Protein AF-W1U8R4-F1 (afdb_monomer)

pLDDT: mean 81.44, std 23.1, range [30.14, 98.12]

Structure (mmCIF, N/CA/C/O backbone):
data_AF-W1U8R4-F1
#
_entry.id   AF-W1U8R4-F1
#
loop_
_atom_site.group_PDB
_atom_site.id
_atom_site.type_symbol
_atom_site.label_atom_id
_atom_site.label_alt_id
_atom_site.label_comp_id
_atom_site.label_asym_id
_atom_site.label_entity_id
_atom_site.label_seq_id
_atom_site.pdbx_PDB_ins_code
_atom_site.Cartn_x
_atom_site.Cartn_y
_atom_site.Cartn_z
_atom_site.occupancy
_atom_site.B_iso_or_equiv
_atom_site.auth_seq_id
_atom_site.auth_comp_id
_atom_site.auth_asym_id
_atom_site.auth_atom_id
_atom_site.pdbx_PDB_model_num
ATOM 1 N N . MET A 1 1 ? -11.912 -21.467 -17.463 1.00 36.59 1 MET A N 1
ATOM 2 C CA . MET A 1 1 ? -10.775 -20.689 -16.917 1.00 36.59 1 MET A CA 1
ATOM 3 C C . MET A 1 1 ? -11.189 -19.991 -15.623 1.00 36.59 1 MET A C 1
ATOM 5 O O . MET A 1 1 ? -11.530 -18.821 -15.642 1.00 36.59 1 MET A O 1
ATOM 9 N N . ARG A 1 2 ? -11.265 -20.723 -14.505 1.00 32.16 2 ARG A N 1
ATOM 10 C CA . ARG A 1 2 ? -11.913 -20.237 -13.271 1.00 32.16 2 ARG A CA 1
ATOM 11 C C . ARG A 1 2 ? -11.218 -20.791 -12.020 1.00 32.16 2 ARG A C 1
ATOM 13 O O . ARG A 1 2 ? -11.890 -21.361 -11.179 1.00 32.16 2 ARG A O 1
ATOM 20 N N . LYS A 1 3 ? -9.878 -20.758 -11.955 1.00 30.23 3 LYS A N 1
ATOM 21 C CA . LYS A 1 3 ? -9.112 -21.330 -10.820 1.00 30.23 3 LYS A CA 1
ATOM 22 C C . LYS A 1 3 ? -7.758 -20.654 -10.506 1.00 30.23 3 LYS A C 1
ATOM 24 O O . LYS A 1 3 ? -6.914 -21.303 -9.910 1.00 30.23 3 LYS A O 1
ATOM 29 N N . LEU A 1 4 ? -7.5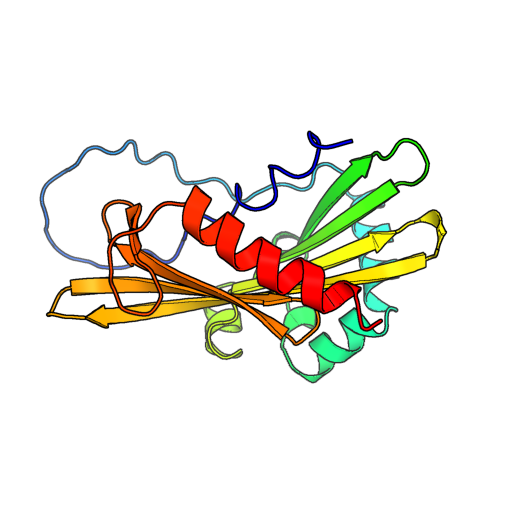14 -19.386 -10.869 1.00 34.59 4 LEU A N 1
ATOM 30 C CA . LEU A 1 4 ? -6.181 -18.781 -10.642 1.00 34.59 4 LEU A CA 1
ATOM 31 C C . LEU A 1 4 ? -6.139 -17.375 -10.007 1.00 34.59 4 LEU A C 1
ATOM 33 O O . LEU A 1 4 ? -5.134 -16.693 -10.148 1.00 34.59 4 LEU A O 1
ATOM 37 N N . PHE A 1 5 ? -7.184 -16.934 -9.298 1.00 39.50 5 PHE A N 1
ATOM 38 C CA . PHE A 1 5 ? -7.239 -15.572 -8.722 1.00 39.50 5 PHE A CA 1
ATOM 39 C C . PHE A 1 5 ? -7.470 -15.524 -7.198 1.00 39.50 5 PHE A C 1
ATOM 41 O O . PHE A 1 5 ? -8.023 -14.556 -6.695 1.00 39.50 5 PHE A O 1
ATOM 48 N N . LEU A 1 6 ? -7.061 -16.554 -6.447 1.00 36.16 6 LEU A N 1
ATOM 49 C CA . LEU A 1 6 ? -7.408 -16.715 -5.021 1.00 36.16 6 LEU A CA 1
ATOM 50 C C . LEU A 1 6 ? -6.244 -16.513 -4.029 1.00 36.16 6 LEU A C 1
ATOM 52 O O . LEU A 1 6 ? -6.134 -17.244 -3.053 1.00 36.16 6 LEU A O 1
ATOM 56 N N . SER A 1 7 ? -5.362 -15.527 -4.214 1.00 37.31 7 SER A N 1
ATOM 57 C CA . SER A 1 7 ? -4.380 -15.222 -3.150 1.00 37.31 7 SER A CA 1
ATOM 58 C C . SER A 1 7 ? -3.982 -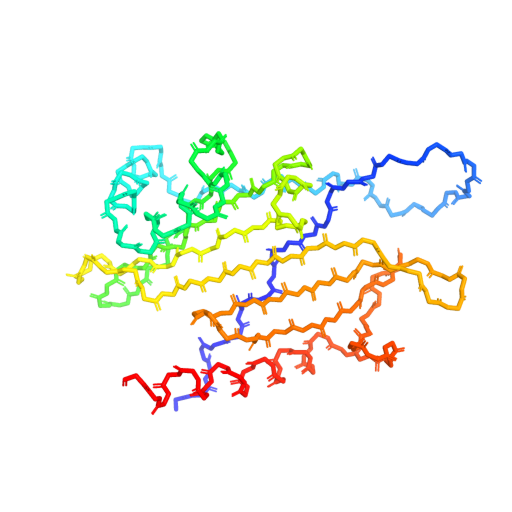13.748 -3.048 1.00 37.31 7 SER A C 1
ATOM 60 O O . SER A 1 7 ? -2.799 -13.425 -2.975 1.00 37.31 7 SER A O 1
ATOM 62 N N . 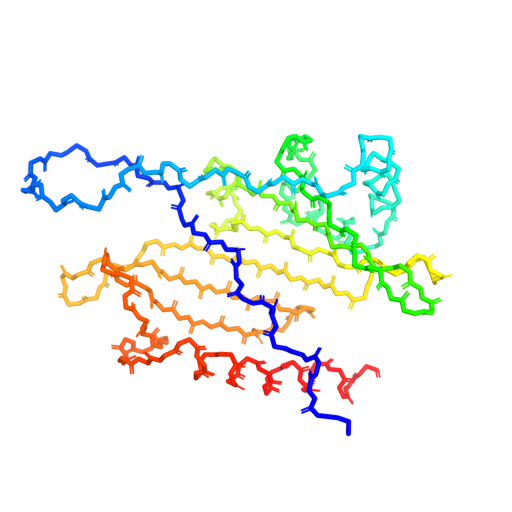ILE A 1 8 ? -4.951 -12.829 -3.064 1.00 43.28 8 ILE A N 1
ATOM 63 C CA . ILE A 1 8 ? -4.655 -11.383 -2.971 1.00 43.28 8 ILE A CA 1
ATOM 64 C C . ILE A 1 8 ? -4.725 -10.859 -1.520 1.00 43.28 8 ILE A C 1
ATOM 66 O O . ILE A 1 8 ? -4.327 -9.731 -1.256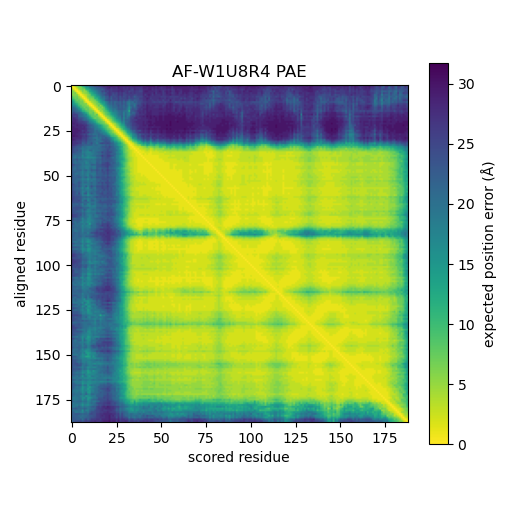 1.00 43.28 8 ILE A O 1
ATOM 70 N N . LEU A 1 9 ? -5.118 -11.676 -0.536 1.00 36.97 9 LEU A N 1
ATOM 71 C CA . LEU A 1 9 ? -5.297 -11.209 0.845 1.00 36.97 9 LEU A CA 1
ATOM 72 C C . LEU A 1 9 ? -4.609 -12.099 1.894 1.00 36.97 9 LEU A C 1
ATOM 74 O O . LEU A 1 9 ? -5.251 -12.597 2.816 1.00 36.97 9 LEU A O 1
ATOM 78 N N . SER A 1 10 ? -3.306 -12.362 1.776 1.00 35.22 10 SER A N 1
ATOM 79 C CA . SER A 1 10 ? -2.584 -13.170 2.782 1.00 35.22 10 SER A CA 1
ATOM 80 C C . SER A 1 10 ? -1.406 -12.491 3.475 1.00 35.22 10 SER A C 1
ATOM 82 O O . SER A 1 10 ? -0.755 -13.143 4.282 1.00 35.22 10 SER A O 1
ATOM 84 N N . ILE A 1 11 ? -1.131 -11.202 3.254 1.00 44.72 11 ILE A N 1
ATOM 85 C CA . ILE A 1 11 ? -0.040 -10.522 3.971 1.00 44.72 11 ILE A CA 1
ATOM 86 C C . ILE A 1 11 ? -0.419 -9.066 4.250 1.00 44.72 11 ILE A C 1
ATOM 88 O O . ILE A 1 11 ? -0.148 -8.228 3.411 1.00 44.72 11 ILE A O 1
ATOM 92 N N . ILE A 1 12 ? -1.042 -8.778 5.399 1.00 42.06 12 ILE A N 1
ATOM 93 C CA . ILE A 1 12 ? -0.679 -7.686 6.330 1.00 42.06 12 ILE A CA 1
ATOM 94 C C . ILE A 1 12 ? -1.342 -8.030 7.675 1.00 42.06 12 ILE A C 1
ATOM 96 O O . ILE A 1 12 ? -2.560 -7.933 7.815 1.00 42.06 12 ILE A O 1
ATOM 100 N N . ILE A 1 13 ? -0.543 -8.423 8.670 1.00 41.47 13 ILE A N 1
ATOM 101 C CA . ILE A 1 13 ? -0.966 -8.455 10.075 1.00 41.47 13 ILE A CA 1
ATOM 102 C C . ILE A 1 13 ? -0.278 -7.291 10.792 1.00 41.47 13 ILE A C 1
ATOM 104 O O . ILE A 1 13 ? 0.905 -7.018 10.607 1.00 41.47 13 ILE A O 1
ATOM 108 N N . ILE A 1 14 ? -1.099 -6.578 11.552 1.00 38.97 14 ILE A N 1
ATOM 109 C CA . ILE A 1 14 ? -0.874 -5.322 12.260 1.00 38.97 14 ILE A CA 1
ATOM 110 C C . ILE A 1 14 ? 0.332 -5.377 13.211 1.00 38.97 14 ILE A C 1
ATOM 112 O O . ILE A 1 14 ? 0.378 -6.217 14.105 1.00 38.97 14 ILE A O 1
ATOM 116 N N . SER A 1 15 ? 1.236 -4.395 13.117 1.00 34.66 15 SER A N 1
ATOM 117 C CA . SER A 1 15 ? 2.178 -4.063 14.193 1.00 34.66 15 SER A CA 1
ATOM 118 C C . SER A 1 15 ? 2.094 -2.578 14.567 1.00 34.66 15 SER A C 1
ATOM 120 O O . SER A 1 15 ? 2.693 -1.681 13.976 1.00 34.66 15 SER A O 1
ATOM 122 N N . SER A 1 16 ? 1.309 -2.301 15.605 1.00 33.41 16 SER A N 1
ATOM 123 C CA . SER A 1 16 ? 1.474 -1.123 16.462 1.00 33.41 16 SER A CA 1
ATOM 124 C C . SER A 1 16 ? 0.886 -1.428 17.839 1.00 33.41 16 SER A C 1
ATOM 126 O O . SER A 1 16 ? -0.041 -0.768 18.295 1.00 33.41 16 SER A O 1
ATOM 128 N N . PHE A 1 17 ? 1.436 -2.446 18.503 1.00 37.09 17 PHE A N 1
ATOM 129 C CA . PHE A 1 17 ? 1.185 -2.695 19.918 1.00 37.09 17 PHE A CA 1
ATOM 130 C C . PHE A 1 17 ? 2.132 -1.843 20.766 1.00 37.09 17 PHE A C 1
ATOM 132 O O . PHE A 1 17 ? 3.328 -2.095 20.838 1.00 37.09 17 PHE A O 1
ATOM 139 N N . CYS A 1 18 ? 1.571 -0.831 21.418 1.00 32.22 18 CYS A N 1
ATOM 140 C CA . CYS A 1 18 ? 2.060 -0.333 22.699 1.00 32.22 18 CYS A CA 1
ATOM 141 C C . CYS A 1 18 ? 0.819 -0.007 23.524 1.00 32.22 18 CYS A C 1
ATOM 143 O O . CYS A 1 18 ? 0.240 1.065 23.358 1.00 32.22 18 CYS A O 1
ATOM 145 N N . VAL A 1 19 ? 0.419 -0.925 24.400 1.00 34.53 19 VAL A N 1
ATOM 146 C CA . VAL A 1 19 ? -0.446 -0.590 25.530 1.00 34.53 19 VAL A CA 1
ATOM 147 C C . VAL A 1 19 ? 0.126 -1.284 26.756 1.00 34.53 19 VAL A C 1
ATOM 149 O O . VAL A 1 19 ? 0.134 -2.508 26.854 1.00 34.53 19 VAL A O 1
ATOM 152 N N . ALA A 1 20 ? 0.665 -0.480 27.665 1.00 35.78 20 ALA A N 1
ATOM 153 C CA . ALA A 1 20 ? 0.925 -0.896 29.027 1.00 35.78 20 ALA A CA 1
ATOM 154 C C . ALA A 1 20 ? -0.415 -0.896 29.774 1.00 35.78 20 ALA A C 1
ATOM 156 O O . ALA A 1 20 ? -1.029 0.160 29.876 1.00 35.78 20 ALA A O 1
ATOM 157 N N . THR A 1 21 ? -0.864 -2.075 30.214 1.00 38.22 21 THR A N 1
ATOM 158 C CA . THR A 1 21 ? -1.132 -2.476 31.615 1.00 38.22 21 THR A CA 1
ATOM 159 C C . THR A 1 21 ? -2.162 -3.619 31.680 1.00 38.22 21 THR A C 1
ATOM 161 O O . THR A 1 21 ? -3.300 -3.495 31.246 1.00 38.22 21 THR A O 1
ATOM 164 N N . GLY A 1 22 ? -1.712 -4.747 32.245 1.00 39.81 22 GLY A N 1
ATOM 165 C CA . GLY A 1 22 ? -2.487 -5.733 33.010 1.00 39.81 22 GLY A CA 1
ATOM 166 C C . GLY A 1 22 ? -3.731 -6.373 32.392 1.00 39.81 22 GLY A C 1
ATOM 167 O O . GLY A 1 22 ? -4.823 -6.057 32.837 1.00 39.81 22 GLY A O 1
ATOM 168 N N . PHE A 1 23 ? -3.576 -7.378 31.521 1.00 31.53 23 PHE A N 1
ATOM 169 C CA . PHE A 1 23 ? -4.601 -8.413 31.311 1.00 31.53 23 PHE A CA 1
ATOM 170 C C . PHE A 1 23 ? -3.964 -9.783 31.040 1.00 31.53 23 PHE A C 1
ATOM 172 O O . PHE A 1 23 ? -2.861 -9.888 30.513 1.00 31.53 23 PHE A O 1
ATOM 179 N N . GLN A 1 24 ? -4.660 -10.816 31.509 1.00 30.14 24 GLN A N 1
ATOM 180 C CA . GLN A 1 24 ? -4.214 -12.195 31.682 1.00 30.14 24 GLN A CA 1
ATOM 181 C C . GLN A 1 24 ? -3.649 -12.836 30.405 1.00 30.14 24 GLN A C 1
ATOM 183 O O . GLN A 1 24 ? -4.177 -12.648 29.310 1.00 30.14 24 GLN A O 1
ATOM 188 N N . ASN A 1 25 ? -2.594 -13.635 30.599 1.00 32.22 25 ASN A N 1
ATOM 189 C CA . ASN A 1 25 ? -1.898 -14.434 29.592 1.00 32.22 25 ASN A CA 1
ATOM 190 C C . ASN A 1 25 ? -2.859 -15.329 28.801 1.00 32.22 25 ASN A C 1
ATOM 192 O O . ASN A 1 25 ? -3.154 -16.457 29.197 1.00 32.22 25 ASN A O 1
ATOM 196 N N . VAL A 1 26 ? -3.277 -14.856 27.632 1.00 31.95 26 VAL A N 1
ATOM 197 C CA . VAL A 1 26 ? -3.618 -15.739 26.522 1.00 31.95 26 VAL A CA 1
ATOM 198 C C . VAL A 1 26 ? -2.299 -15.988 25.797 1.00 31.95 26 VAL A C 1
ATOM 200 O O . VAL A 1 26 ? -1.811 -15.115 25.085 1.00 31.95 26 VAL A O 1
ATOM 203 N N . ASN A 1 27 ? -1.686 -17.151 26.034 1.00 30.52 27 ASN A N 1
ATOM 204 C CA . ASN A 1 27 ? -0.505 -17.621 25.302 1.00 30.52 27 ASN A CA 1
ATOM 205 C C . ASN A 1 27 ? -0.887 -17.915 23.838 1.00 30.52 27 ASN A C 1
ATOM 207 O O . ASN A 1 27 ? -0.958 -19.067 23.417 1.00 30.52 27 ASN A O 1
ATOM 211 N N . ALA A 1 28 ? -1.142 -16.877 23.044 1.00 37.56 28 ALA A N 1
ATOM 212 C CA . ALA A 1 28 ? -0.803 -16.938 21.633 1.00 37.56 28 ALA A CA 1
ATOM 213 C C . ALA A 1 28 ? 0.724 -16.848 21.588 1.00 37.56 28 ALA A C 1
ATOM 215 O O . ALA A 1 28 ? 1.291 -15.926 22.171 1.00 37.56 28 ALA A O 1
ATOM 216 N N . ALA A 1 29 ? 1.397 -17.834 20.992 1.00 32.03 29 ALA A N 1
ATOM 217 C CA . ALA A 1 29 ? 2.843 -17.777 20.830 1.00 32.03 29 ALA A CA 1
ATOM 218 C C . ALA A 1 29 ? 3.210 -16.405 20.244 1.00 32.03 29 ALA A C 1
ATOM 220 O O . ALA A 1 29 ? 2.767 -16.075 19.143 1.00 32.03 29 ALA A O 1
ATOM 221 N N . ASN A 1 30 ? 3.984 -15.614 20.995 1.00 38.00 30 ASN A N 1
ATOM 222 C CA . ASN A 1 30 ? 4.600 -14.363 20.548 1.00 38.00 30 ASN A CA 1
ATOM 223 C C . ASN A 1 30 ? 5.682 -14.677 19.502 1.00 38.00 30 ASN A C 1
ATOM 225 O O . ASN A 1 30 ? 6.845 -14.313 19.652 1.00 38.00 30 ASN A O 1
ATOM 229 N N . ASN A 1 31 ? 5.314 -15.387 18.438 1.00 40.94 31 ASN A N 1
ATOM 230 C CA . ASN A 1 31 ? 6.065 -15.358 17.206 1.00 40.94 31 ASN A CA 1
ATOM 231 C C . ASN A 1 31 ? 5.841 -13.949 16.674 1.00 40.94 31 ASN A C 1
ATOM 233 O O . ASN A 1 31 ? 4.800 -13.676 16.076 1.00 40.94 31 ASN A O 1
ATOM 237 N N . GLU A 1 32 ? 6.766 -13.038 16.985 1.00 41.56 32 GLU A N 1
ATOM 238 C CA . GLU A 1 32 ? 6.828 -11.740 16.327 1.00 41.56 32 GLU A CA 1
ATOM 239 C C . GLU A 1 32 ? 6.579 -11.970 14.837 1.00 41.56 32 GLU A C 1
ATOM 241 O O . GLU A 1 32 ? 7.293 -12.736 14.185 1.00 41.56 32 GLU A O 1
ATOM 246 N N . VAL A 1 33 ? 5.501 -11.384 14.314 1.00 51.59 33 VAL A N 1
ATOM 247 C CA . VAL A 1 33 ? 5.200 -11.484 12.890 1.00 51.59 33 VAL A CA 1
ATOM 248 C C . VAL A 1 33 ? 6.353 -10.794 12.179 1.00 51.59 33 VAL A C 1
ATOM 250 O O . VAL A 1 33 ? 6.513 -9.574 12.271 1.00 51.59 33 VAL A O 1
ATOM 253 N N . SER A 1 34 ? 7.201 -11.588 11.531 1.00 62.28 34 SER A N 1
ATOM 254 C CA . SER A 1 34 ? 8.388 -11.075 10.870 1.00 62.28 34 SER A CA 1
ATOM 255 C C . SER A 1 34 ? 7.979 -10.158 9.724 1.00 62.28 34 SER A C 1
ATOM 257 O O . SER A 1 34 ? 6.980 -10.372 9.028 1.00 62.28 34 SER A O 1
ATOM 259 N N . LYS A 1 35 ? 8.759 -9.094 9.529 1.00 71.44 35 LYS A N 1
ATOM 260 C CA . LYS A 1 35 ? 8.559 -8.195 8.399 1.00 71.44 35 LYS A CA 1
ATOM 261 C C . LYS A 1 35 ? 8.663 -9.000 7.096 1.00 71.44 35 LYS A C 1
ATOM 263 O O . LYS A 1 35 ? 9.644 -9.733 6.934 1.00 71.44 35 LYS A O 1
ATOM 268 N N . PRO A 1 36 ? 7.712 -8.852 6.158 1.00 79.94 36 PRO A N 1
ATOM 269 C CA . PRO A 1 36 ? 7.799 -9.552 4.889 1.00 79.94 36 PRO A CA 1
ATOM 270 C C . PRO A 1 36 ? 9.087 -9.160 4.157 1.00 79.94 36 PRO A C 1
ATOM 272 O O . PRO A 1 36 ? 9.481 -7.993 4.141 1.00 79.94 36 PRO A O 1
ATOM 275 N N . GLN A 1 37 ? 9.753 -10.147 3.563 1.00 88.44 37 GLN A N 1
ATOM 276 C CA . GLN A 1 37 ? 10.994 -9.951 2.819 1.00 88.44 37 GLN A CA 1
ATOM 277 C C . GLN A 1 37 ? 10.726 -9.910 1.313 1.00 88.44 37 GLN A C 1
ATOM 279 O O . GLN A 1 37 ? 9.748 -10.467 0.816 1.00 88.44 37 GLN A O 1
ATOM 284 N N . SER A 1 38 ? 11.608 -9.231 0.578 1.00 93.88 38 SER A N 1
ATOM 285 C CA . SER A 1 38 ? 11.592 -9.286 -0.888 1.00 93.88 38 SER A CA 1
ATOM 286 C C . SER A 1 38 ? 12.011 -10.682 -1.350 1.00 93.88 38 SER A C 1
ATOM 288 O O . SER A 1 38 ? 12.928 -11.256 -0.769 1.00 93.88 38 SER A O 1
ATOM 290 N N . ASN A 1 39 ? 11.381 -11.215 -2.400 1.00 95.19 39 ASN A N 1
ATOM 291 C CA . ASN A 1 39 ? 11.760 -12.517 -2.976 1.00 95.19 39 ASN A CA 1
ATOM 292 C C . ASN A 1 39 ? 12.789 -12.390 -4.121 1.00 95.19 39 ASN A C 1
ATOM 294 O O . ASN A 1 39 ? 13.118 -13.374 -4.781 1.00 95.19 39 ASN A O 1
ATOM 298 N N . VAL A 1 40 ? 13.260 -11.170 -4.379 1.00 94.50 40 VAL A N 1
ATOM 299 C CA . VAL A 1 40 ? 14.293 -10.848 -5.365 1.00 94.50 40 VAL A CA 1
ATOM 300 C C . VAL A 1 40 ? 15.575 -10.419 -4.662 1.00 94.50 40 VAL A C 1
ATOM 302 O O . VAL A 1 40 ? 15.544 -9.904 -3.543 1.00 94.50 40 VAL A O 1
ATOM 305 N N . ASP A 1 41 ? 16.709 -10.584 -5.339 1.00 96.62 41 ASP A N 1
ATOM 306 C CA . ASP A 1 41 ? 17.990 -10.089 -4.845 1.00 96.62 41 ASP A CA 1
ATOM 307 C C . ASP A 1 41 ? 18.027 -8.545 -4.767 1.00 96.62 41 ASP A C 1
ATOM 309 O O . ASP A 1 41 ? 17.219 -7.836 -5.378 1.00 96.62 41 ASP A O 1
ATOM 313 N N . SER A 1 42 ? 18.999 -8.010 -4.022 1.00 96.38 42 SER A N 1
ATOM 314 C CA . SER A 1 42 ? 19.141 -6.564 -3.792 1.00 96.38 42 SER A CA 1
ATOM 315 C C . SER A 1 42 ? 19.333 -5.760 -5.087 1.00 96.38 42 SER A C 1
ATOM 317 O O . SER A 1 42 ? 18.754 -4.683 -5.243 1.00 96.38 42 SER A O 1
ATOM 319 N N . LYS A 1 43 ? 20.081 -6.291 -6.065 1.00 97.81 43 LYS A N 1
ATOM 320 C CA . LYS A 1 43 ? 20.328 -5.610 -7.345 1.00 97.81 43 LYS A CA 1
ATOM 321 C C . LYS A 1 43 ? 19.033 -5.502 -8.149 1.00 97.81 43 LYS A C 1
ATOM 323 O O . LYS A 1 43 ? 18.716 -4.433 -8.672 1.00 97.81 43 LYS A O 1
ATOM 328 N N . THR A 1 44 ? 18.264 -6.584 -8.206 1.00 96.88 44 THR A N 1
ATOM 329 C CA . THR A 1 44 ? 16.952 -6.631 -8.852 1.00 96.88 44 THR A CA 1
ATOM 330 C C . THR A 1 44 ? 15.973 -5.692 -8.152 1.00 96.88 44 THR A C 1
ATOM 332 O O . THR A 1 44 ? 15.366 -4.850 -8.817 1.00 96.88 44 THR A O 1
ATOM 335 N N . LYS A 1 45 ? 15.884 -5.740 -6.816 1.00 97.44 45 LYS A N 1
ATOM 336 C CA . LYS A 1 45 ? 15.058 -4.823 -6.014 1.00 97.44 45 LYS A CA 1
ATOM 337 C C . LYS A 1 45 ? 15.343 -3.359 -6.358 1.00 97.44 45 LYS A C 1
ATOM 339 O O . LYS A 1 45 ? 14.421 -2.623 -6.709 1.00 97.44 45 LYS A O 1
ATOM 344 N N . GLN A 1 46 ? 16.608 -2.943 -6.320 1.00 97.81 46 GLN A N 1
ATOM 345 C CA . GLN A 1 46 ? 16.997 -1.555 -6.592 1.00 97.81 46 GLN A CA 1
ATOM 346 C C . GLN A 1 46 ? 16.702 -1.131 -8.034 1.00 97.81 46 GLN A C 1
ATOM 348 O O . GLN A 1 46 ? 16.205 -0.027 -8.279 1.00 97.81 46 GLN A O 1
ATOM 353 N N . ASN A 1 47 ? 16.931 -2.023 -9.000 1.00 97.31 47 ASN A N 1
ATOM 354 C CA . ASN A 1 47 ? 16.596 -1.764 -10.397 1.00 97.31 47 ASN A CA 1
ATOM 355 C C . ASN A 1 47 ? 15.092 -1.534 -10.594 1.00 97.31 47 ASN A C 1
ATOM 357 O O . ASN A 1 47 ? 14.704 -0.584 -11.280 1.00 97.31 47 ASN A O 1
ATOM 361 N N . ILE A 1 48 ? 14.244 -2.363 -9.979 1.00 97.19 48 ILE A N 1
ATOM 362 C CA . ILE A 1 48 ? 12.786 -2.222 -10.062 1.00 97.19 48 ILE A CA 1
ATOM 363 C C . ILE A 1 48 ? 12.318 -0.945 -9.368 1.00 97.19 48 ILE A C 1
ATOM 365 O O . ILE A 1 48 ? 11.574 -0.177 -9.974 1.00 97.19 48 ILE A O 1
ATOM 369 N N . ILE A 1 49 ? 12.815 -0.636 -8.167 1.00 97.25 49 ILE A N 1
ATOM 370 C CA . ILE A 1 49 ? 12.488 0.619 -7.471 1.00 97.25 49 ILE A CA 1
ATOM 371 C C . ILE A 1 49 ? 12.844 1.828 -8.347 1.00 97.25 49 ILE A C 1
ATOM 373 O O . ILE A 1 49 ? 12.029 2.736 -8.510 1.00 97.25 49 ILE A O 1
ATOM 377 N N . LYS A 1 50 ? 14.024 1.833 -8.981 1.00 97.12 50 LYS A N 1
ATOM 378 C CA . LYS A 1 50 ? 14.442 2.912 -9.889 1.00 97.12 50 LYS A CA 1
ATOM 379 C C . LYS A 1 50 ? 13.509 3.058 -11.094 1.00 97.12 50 LYS A C 1
ATOM 381 O O . LYS A 1 50 ? 13.232 4.185 -11.506 1.00 97.12 50 LYS A O 1
ATOM 386 N N . LYS A 1 51 ? 13.033 1.949 -11.669 1.00 96.25 51 LYS A N 1
ATOM 387 C CA . LYS A 1 51 ? 12.043 1.964 -12.759 1.00 96.25 51 LYS A CA 1
ATOM 388 C C . LYS A 1 51 ? 10.704 2.526 -12.269 1.00 96.25 51 LYS A C 1
ATOM 390 O O . LYS A 1 51 ? 10.176 3.450 -12.884 1.00 96.25 51 LYS A O 1
ATOM 395 N N . ILE A 1 52 ? 10.209 2.057 -11.123 1.00 96.81 52 ILE A N 1
ATOM 396 C CA . ILE A 1 52 ? 8.939 2.503 -10.533 1.00 96.81 52 ILE A CA 1
ATOM 397 C C . ILE A 1 52 ? 8.945 3.988 -10.196 1.00 96.81 52 ILE A C 1
ATOM 399 O O . ILE A 1 52 ? 7.985 4.677 -10.535 1.00 96.81 52 ILE A O 1
ATOM 403 N N . LYS A 1 53 ? 10.036 4.516 -9.628 1.00 96.56 53 LYS A N 1
ATOM 404 C CA . LYS A 1 53 ? 10.169 5.945 -9.294 1.00 96.56 53 LYS A CA 1
ATOM 405 C C . LYS A 1 53 ? 10.001 6.879 -10.502 1.00 96.56 53 LYS A C 1
ATOM 407 O O . LYS A 1 53 ? 9.658 8.047 -10.338 1.00 96.56 53 LYS A O 1
ATOM 412 N N . LYS A 1 54 ? 10.212 6.382 -11.727 1.00 96.06 54 LYS A N 1
ATOM 413 C CA . LYS A 1 54 ? 10.000 7.148 -12.967 1.00 96.06 54 LYS A CA 1
ATOM 414 C C . LYS A 1 54 ? 8.547 7.141 -13.450 1.00 96.06 54 LYS A C 1
ATOM 416 O O . LYS A 1 54 ? 8.190 8.018 -14.239 1.00 96.06 54 LYS A O 1
ATOM 421 N N . SER A 1 55 ? 7.735 6.187 -12.994 1.00 96.00 55 SER A N 1
ATOM 422 C CA . SER A 1 55 ? 6.340 6.025 -13.411 1.00 96.00 55 SER A CA 1
ATOM 423 C C . SER A 1 55 ? 5.451 7.180 -12.938 1.00 96.00 55 SER A C 1
ATOM 425 O O . SER A 1 55 ? 5.690 7.788 -11.892 1.00 96.00 55 SER A O 1
ATOM 427 N N . ASN A 1 56 ? 4.383 7.456 -13.691 1.00 95.56 56 ASN A N 1
ATOM 428 C CA . ASN A 1 56 ? 3.396 8.473 -13.318 1.00 95.56 56 ASN A CA 1
ATOM 429 C C . ASN A 1 56 ? 2.659 8.107 -12.022 1.00 95.56 56 ASN A C 1
ATOM 431 O O . ASN A 1 56 ? 2.407 8.984 -11.198 1.00 95.56 56 ASN A O 1
ATOM 435 N N . ALA A 1 57 ? 2.367 6.818 -11.814 1.00 95.19 57 ALA A N 1
ATOM 436 C CA . ALA A 1 57 ? 1.713 6.326 -10.604 1.00 95.19 57 ALA A CA 1
ATOM 437 C C . ALA A 1 57 ? 2.529 6.654 -9.345 1.00 95.19 57 ALA A C 1
ATOM 439 O O . ALA A 1 57 ? 1.989 7.215 -8.394 1.00 95.19 57 ALA A O 1
ATOM 440 N N . TYR A 1 58 ? 3.840 6.385 -9.365 1.00 97.44 58 TYR A N 1
ATOM 441 C CA . TYR A 1 58 ? 4.716 6.734 -8.248 1.00 97.44 58 TYR A CA 1
ATOM 442 C C . TYR A 1 58 ? 4.792 8.248 -8.035 1.00 97.44 58 TYR A C 1
ATOM 444 O O . TYR A 1 58 ? 4.622 8.711 -6.914 1.00 97.44 58 TYR A O 1
ATOM 452 N N . LYS A 1 59 ? 5.014 9.031 -9.100 1.00 97.81 59 LYS A N 1
ATOM 453 C CA . LYS A 1 59 ? 5.120 10.498 -8.996 1.00 97.81 59 LYS A CA 1
ATOM 454 C C . LYS A 1 59 ? 3.858 11.128 -8.410 1.00 97.81 59 LYS A C 1
ATOM 456 O O . LYS A 1 59 ? 3.958 12.033 -7.591 1.00 97.81 59 LYS A O 1
ATOM 461 N N . LYS A 1 60 ? 2.676 10.624 -8.784 1.00 96.50 60 LYS A N 1
ATOM 462 C CA . LYS A 1 60 ? 1.403 11.067 -8.203 1.00 96.50 60 LYS A CA 1
ATOM 463 C C . LYS A 1 60 ? 1.393 10.859 -6.688 1.00 96.50 60 LYS A C 1
ATOM 465 O O . LYS A 1 60 ? 1.076 11.794 -5.964 1.00 96.50 60 LYS A O 1
ATOM 470 N N . HIS A 1 61 ? 1.806 9.680 -6.223 1.00 97.50 61 HIS A N 1
ATOM 471 C CA . HIS A 1 61 ? 1.890 9.381 -4.792 1.00 97.50 61 HIS A CA 1
ATOM 472 C C . HIS A 1 61 ? 2.983 10.157 -4.072 1.00 97.50 61 HIS A C 1
ATOM 474 O O . HIS A 1 61 ? 2.750 10.582 -2.952 1.00 97.50 61 HIS A O 1
ATOM 480 N N . ALA A 1 62 ? 4.142 10.383 -4.687 1.00 97.38 62 ALA A N 1
ATOM 481 C CA . ALA A 1 62 ? 5.199 11.220 -4.113 1.00 97.38 62 ALA A CA 1
ATOM 482 C C . ALA A 1 62 ? 4.745 12.671 -3.901 1.00 97.38 62 ALA A C 1
ATOM 484 O O . ALA A 1 62 ? 5.186 13.321 -2.964 1.00 97.38 62 ALA A O 1
ATOM 485 N N . ASN A 1 63 ? 3.826 13.161 -4.734 1.00 97.19 63 ASN A N 1
ATOM 486 C CA . ASN A 1 63 ? 3.270 14.502 -4.584 1.00 97.19 63 ASN A CA 1
ATOM 487 C C . ASN A 1 63 ? 2.133 14.576 -3.554 1.00 97.19 63 ASN A C 1
ATOM 489 O O . ASN A 1 63 ? 1.894 15.642 -2.997 1.00 97.19 63 ASN A O 1
ATOM 493 N N . SER A 1 64 ? 1.394 13.483 -3.337 1.00 95.69 64 SER A N 1
ATOM 494 C CA . SER A 1 64 ? 0.223 13.465 -2.448 1.00 95.69 64 SER A CA 1
ATOM 495 C C . SER A 1 64 ? 0.461 12.765 -1.111 1.00 95.69 64 SER A C 1
ATOM 497 O O . SER A 1 64 ? -0.418 12.777 -0.256 1.00 95.69 64 SER A O 1
ATOM 499 N N . THR A 1 65 ? 1.604 12.102 -0.947 1.00 96.75 65 THR A N 1
ATOM 500 C CA . THR A 1 65 ? 1.972 11.315 0.234 1.00 96.75 65 THR A CA 1
ATOM 501 C C . THR A 1 65 ? 3.482 11.374 0.467 1.00 96.75 65 THR A C 1
ATOM 503 O O . THR A 1 65 ? 4.236 11.799 -0.400 1.00 96.75 65 THR A O 1
ATOM 506 N N . SER A 1 66 ? 3.951 10.852 1.599 1.00 97.00 66 SER A N 1
ATOM 507 C CA . SER A 1 66 ? 5.381 10.716 1.919 1.00 97.00 66 SER A CA 1
ATOM 508 C C . SER A 1 66 ? 6.013 9.395 1.439 1.00 97.00 66 SER A C 1
ATOM 510 O O . SER A 1 66 ? 6.911 8.871 2.100 1.00 97.00 66 SER A O 1
ATOM 512 N N . ILE A 1 67 ? 5.537 8.808 0.330 1.00 97.81 67 ILE A N 1
ATOM 513 C CA . ILE A 1 67 ? 6.056 7.523 -0.193 1.00 97.81 67 ILE A CA 1
ATOM 514 C C . ILE A 1 67 ? 7.562 7.575 -0.518 1.00 97.81 67 ILE A C 1
ATOM 516 O O . ILE A 1 67 ? 8.257 6.565 -0.434 1.00 97.81 67 ILE A O 1
ATOM 520 N N . ASP A 1 68 ? 8.088 8.750 -0.863 1.00 97.25 68 ASP A N 1
ATOM 521 C CA . ASP A 1 68 ? 9.500 8.993 -1.172 1.00 97.25 68 ASP A CA 1
ATOM 522 C C . ASP A 1 68 ? 10.415 9.002 0.061 1.00 97.25 68 ASP A C 1
ATOM 524 O O . ASP A 1 68 ? 11.621 8.792 -0.065 1.00 97.25 68 ASP A O 1
ATOM 528 N N . SER A 1 69 ? 9.828 9.188 1.243 1.00 97.19 69 SER A N 1
ATOM 529 C CA . SER A 1 69 ? 10.503 9.184 2.541 1.00 97.19 69 SER A CA 1
ATOM 530 C C . SER A 1 69 ? 10.618 7.779 3.149 1.00 97.19 69 SER A C 1
ATOM 532 O O . SER A 1 69 ? 11.180 7.613 4.235 1.00 97.19 69 SER A O 1
ATOM 534 N N . ILE A 1 70 ? 10.060 6.763 2.483 1.00 96.38 70 ILE A N 1
ATOM 535 C CA . ILE A 1 70 ? 10.103 5.370 2.929 1.00 96.38 70 ILE A CA 1
ATOM 536 C C . ILE A 1 70 ? 11.508 4.815 2.704 1.00 96.38 70 ILE A C 1
ATOM 538 O O . ILE A 1 70 ? 12.075 4.918 1.615 1.00 96.38 70 ILE A O 1
ATOM 542 N N . LYS A 1 71 ? 12.073 4.219 3.757 1.00 93.94 71 LYS A N 1
ATOM 543 C CA . LYS A 1 71 ? 13.400 3.602 3.716 1.00 93.94 71 LYS A CA 1
ATOM 544 C C . LYS A 1 71 ? 13.364 2.338 2.871 1.00 93.94 71 LYS A C 1
ATOM 546 O O . LYS A 1 71 ? 12.375 1.614 2.890 1.00 93.94 71 LYS A O 1
ATOM 551 N N . ASP A 1 72 ? 14.474 2.011 2.221 1.00 92.00 72 ASP A N 1
ATOM 552 C CA . ASP A 1 72 ? 14.569 0.820 1.371 1.00 92.00 72 ASP A CA 1
ATOM 553 C C . ASP A 1 72 ? 14.187 -0.479 2.091 1.00 92.00 72 ASP A C 1
ATOM 555 O O . ASP A 1 72 ? 13.583 -1.360 1.478 1.00 92.00 72 ASP A O 1
ATOM 559 N N . ASP A 1 73 ? 14.479 -0.601 3.388 1.00 91.44 73 ASP A N 1
ATOM 560 C CA . ASP A 1 73 ? 14.082 -1.764 4.188 1.00 91.44 73 ASP A CA 1
ATOM 561 C C . ASP A 1 73 ? 12.562 -1.918 4.269 1.00 91.44 73 ASP A C 1
ATOM 563 O O . ASP A 1 73 ? 12.070 -3.037 4.378 1.00 91.44 73 ASP A O 1
ATOM 567 N N . ASP A 1 74 ? 11.817 -0.813 4.232 1.00 94.81 74 ASP A N 1
ATOM 568 C CA . ASP A 1 74 ? 10.350 -0.738 4.253 1.00 94.81 74 ASP A CA 1
ATOM 569 C C . ASP A 1 74 ? 9.727 -0.845 2.847 1.00 94.81 74 ASP A C 1
ATOM 571 O O . ASP A 1 74 ? 8.511 -0.721 2.691 1.00 94.81 74 ASP A O 1
ATOM 575 N N . ILE A 1 75 ? 10.547 -1.114 1.824 1.00 96.88 75 ILE A N 1
ATOM 576 C CA . ILE A 1 75 ? 10.102 -1.411 0.461 1.00 96.88 75 ILE A CA 1
ATOM 577 C C . ILE A 1 75 ? 10.283 -2.904 0.191 1.00 96.88 75 ILE A C 1
ATOM 579 O O . ILE A 1 75 ? 11.393 -3.438 0.246 1.00 96.88 75 ILE A O 1
ATOM 583 N N . ILE A 1 76 ? 9.199 -3.591 -0.149 1.00 96.88 76 ILE A N 1
ATOM 584 C CA . ILE A 1 76 ? 9.199 -5.029 -0.427 1.00 96.88 76 ILE A CA 1
ATOM 585 C C . ILE A 1 76 ? 8.886 -5.240 -1.902 1.00 96.88 76 ILE A C 1
ATOM 587 O O . ILE A 1 76 ? 7.863 -4.768 -2.391 1.00 96.88 76 ILE A O 1
ATOM 591 N N . VAL A 1 77 ? 9.758 -5.959 -2.607 1.00 97.12 77 VAL A N 1
ATOM 592 C CA . VAL A 1 77 ? 9.572 -6.300 -4.020 1.00 97.12 77 VAL A CA 1
ATOM 593 C C . VAL A 1 77 ? 9.370 -7.803 -4.147 1.00 97.12 77 VAL A C 1
ATOM 595 O O . VAL A 1 77 ? 10.238 -8.587 -3.758 1.00 97.12 77 VAL A O 1
ATOM 598 N N . HIS A 1 78 ? 8.223 -8.189 -4.696 1.00 96.31 78 HIS A N 1
ATOM 599 C CA . HIS A 1 78 ? 7.893 -9.568 -5.026 1.00 96.31 78 HIS A CA 1
ATOM 600 C C . HIS A 1 78 ? 7.833 -9.716 -6.549 1.00 96.31 78 HIS A C 1
ATOM 602 O O . HIS A 1 78 ? 7.135 -8.955 -7.211 1.00 96.31 78 HIS A O 1
ATOM 608 N N . LEU A 1 79 ? 8.563 -10.672 -7.114 1.00 94.25 79 LEU A N 1
ATOM 609 C CA . LEU A 1 79 ? 8.439 -11.096 -8.502 1.00 94.25 79 LEU A CA 1
ATOM 610 C C . LEU A 1 79 ? 7.442 -12.252 -8.609 1.00 94.25 79 LEU A C 1
ATOM 612 O O . LEU A 1 79 ? 7.723 -13.358 -8.142 1.00 94.25 79 LEU A O 1
ATOM 616 N N . ASP A 1 80 ? 6.335 -11.998 -9.293 1.00 90.44 80 ASP A N 1
ATOM 617 C CA . ASP A 1 80 ? 5.370 -12.986 -9.751 1.00 90.44 80 ASP A CA 1
ATOM 618 C C . ASP A 1 80 ? 5.730 -13.388 -11.192 1.00 90.44 80 ASP A C 1
ATOM 620 O O . ASP A 1 80 ? 5.488 -12.652 -12.157 1.00 90.44 80 ASP A O 1
ATOM 624 N N . LYS A 1 81 ? 6.359 -14.560 -11.354 1.00 86.06 81 LYS A N 1
ATOM 625 C CA . LYS A 1 81 ? 6.752 -15.073 -12.676 1.00 86.06 81 LYS A CA 1
ATOM 626 C C . LYS A 1 81 ? 5.520 -15.547 -13.447 1.00 86.06 81 LYS A C 1
ATOM 628 O O . LYS A 1 81 ? 4.957 -16.600 -13.149 1.00 86.06 81 LYS A O 1
ATOM 633 N N . GLY A 1 82 ? 5.114 -14.787 -14.460 1.00 75.56 82 GLY A N 1
ATOM 634 C CA . GLY A 1 82 ? 4.108 -15.211 -15.426 1.00 75.56 82 GLY A CA 1
ATOM 635 C C . GLY A 1 82 ? 4.716 -16.046 -16.554 1.00 75.56 82 GLY A C 1
ATOM 636 O O . GLY A 1 82 ? 5.915 -15.996 -16.811 1.00 75.56 82 GLY A O 1
ATOM 637 N N . LYS A 1 83 ? 3.871 -16.787 -17.283 1.00 76.44 83 LYS A N 1
ATOM 638 C CA . LYS A 1 83 ? 4.305 -17.528 -18.485 1.00 76.44 83 LYS A CA 1
ATOM 639 C C . LYS A 1 83 ? 4.831 -16.606 -19.595 1.00 76.44 83 LYS A C 1
ATOM 641 O O . LYS A 1 83 ? 5.708 -17.013 -20.344 1.00 76.44 83 LYS A O 1
ATOM 646 N N . ASN A 1 84 ? 4.285 -15.389 -19.685 1.00 78.94 84 ASN A N 1
ATOM 647 C CA . ASN A 1 84 ? 4.523 -14.460 -20.798 1.00 78.94 84 ASN A CA 1
ATOM 648 C C . ASN A 1 84 ? 5.302 -13.200 -20.392 1.00 78.94 84 ASN A C 1
ATOM 650 O O . ASN A 1 84 ? 5.936 -12.575 -21.232 1.00 78.94 84 ASN A O 1
ATOM 654 N N . THR A 1 85 ? 5.218 -12.788 -19.127 1.00 88.44 85 THR A N 1
ATOM 655 C CA . THR A 1 85 ? 5.910 -11.605 -18.608 1.00 88.44 85 THR A CA 1
ATOM 656 C C . THR A 1 85 ? 6.075 -11.721 -17.101 1.00 88.44 85 THR A C 1
ATOM 658 O O . THR A 1 85 ? 5.284 -12.386 -16.423 1.00 88.44 85 THR A O 1
ATOM 661 N N . ASN A 1 86 ? 7.094 -11.049 -16.586 1.00 91.94 86 ASN A N 1
ATOM 662 C CA . ASN A 1 86 ? 7.292 -10.847 -15.165 1.00 91.94 86 ASN A CA 1
ATOM 663 C C . ASN A 1 86 ? 6.402 -9.703 -14.680 1.00 91.94 86 ASN A C 1
ATOM 665 O O . ASN A 1 86 ? 6.364 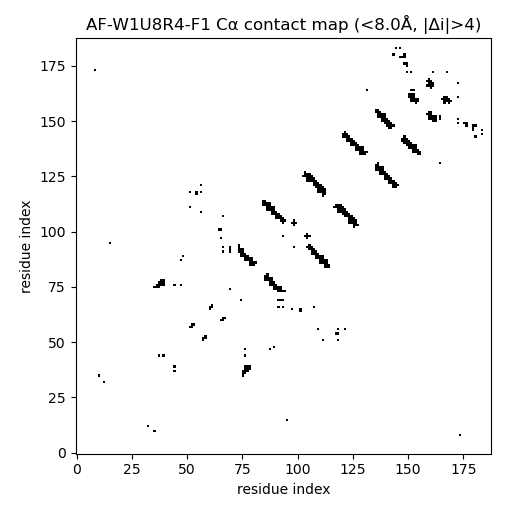-8.623 -15.280 1.00 91.94 86 ASN A O 1
ATOM 669 N N . VAL A 1 87 ? 5.727 -9.930 -13.557 1.00 94.06 87 VAL A N 1
ATOM 670 C CA . VAL A 1 87 ? 5.033 -8.877 -12.822 1.00 94.06 87 VAL A CA 1
ATOM 671 C C . VAL A 1 87 ? 5.743 -8.693 -11.495 1.00 94.06 87 VAL A C 1
ATOM 673 O O . VAL A 1 87 ? 5.961 -9.649 -10.761 1.00 94.06 87 VAL A O 1
ATOM 676 N N . TYR A 1 88 ? 6.113 -7.459 -11.188 1.00 95.69 88 TYR A N 1
ATOM 677 C CA . TYR A 1 88 ? 6.670 -7.106 -9.893 1.00 95.69 88 TYR A CA 1
ATOM 678 C C . TYR A 1 88 ? 5.591 -6.423 -9.065 1.00 95.69 88 TYR A C 1
ATOM 680 O O . TYR A 1 88 ? 4.998 -5.454 -9.530 1.00 95.69 88 TYR A O 1
ATOM 688 N N . SER A 1 89 ? 5.368 -6.899 -7.846 1.00 96.62 89 SER A N 1
ATOM 689 C CA . SER A 1 89 ? 4.540 -6.260 -6.827 1.00 96.62 89 SER A CA 1
ATOM 690 C C . SER A 1 89 ? 5.462 -5.511 -5.859 1.00 96.62 89 SER A C 1
ATOM 692 O O . SER A 1 89 ? 6.303 -6.121 -5.196 1.00 96.62 89 SER A O 1
ATOM 694 N N . ILE A 1 90 ? 5.353 -4.182 -5.812 1.00 97.88 90 ILE A N 1
ATOM 695 C CA . ILE A 1 90 ? 6.190 -3.302 -4.989 1.00 97.88 90 ILE A CA 1
ATOM 696 C C . ILE A 1 90 ? 5.326 -2.711 -3.882 1.00 97.88 90 ILE A C 1
ATOM 698 O O . ILE A 1 90 ? 4.446 -1.896 -4.152 1.00 97.88 90 ILE A O 1
ATOM 702 N N . ASN A 1 91 ? 5.602 -3.102 -2.642 1.00 97.62 91 ASN A N 1
ATOM 703 C CA . ASN A 1 91 ? 4.888 -2.652 -1.455 1.00 97.62 91 ASN A CA 1
ATOM 704 C C . ASN A 1 91 ? 5.742 -1.646 -0.688 1.00 97.62 91 ASN A C 1
ATOM 706 O O . ASN A 1 91 ? 6.848 -1.961 -0.254 1.00 97.62 91 ASN A O 1
ATOM 710 N N . TYR A 1 92 ? 5.207 -0.447 -0.513 1.00 97.81 92 TYR A N 1
ATOM 711 C CA . TYR A 1 92 ? 5.777 0.629 0.280 1.00 97.81 92 TYR A CA 1
ATOM 712 C C . TYR A 1 92 ? 5.060 0.665 1.627 1.00 97.81 92 TYR A C 1
ATOM 714 O O . TYR A 1 92 ? 3.894 1.058 1.691 1.00 97.81 92 TYR A O 1
ATOM 722 N N . VAL A 1 93 ? 5.733 0.225 2.690 1.00 96.00 93 VAL A N 1
ATOM 723 C CA . VAL A 1 93 ? 5.142 0.122 4.029 1.00 96.00 93 VAL A CA 1
ATOM 724 C C . VAL A 1 93 ? 5.362 1.422 4.794 1.00 96.00 93 VAL A C 1
ATOM 726 O O . VAL A 1 93 ? 6.490 1.847 5.040 1.00 96.00 93 VAL A O 1
ATOM 729 N N . PHE A 1 94 ? 4.270 2.062 5.203 1.00 94.88 94 PHE A N 1
ATOM 730 C CA . PHE A 1 94 ? 4.319 3.302 5.964 1.00 94.88 94 PHE A CA 1
ATOM 731 C C . PHE A 1 94 ? 4.468 2.976 7.450 1.00 94.88 94 PHE A C 1
ATOM 733 O O . PHE A 1 94 ? 3.520 2.569 8.123 1.00 94.88 94 PHE A O 1
ATOM 740 N N . GLY A 1 95 ? 5.668 3.191 7.990 1.00 91.38 95 GLY A N 1
ATOM 741 C CA . GLY A 1 95 ? 5.890 3.110 9.433 1.00 91.38 95 GLY A CA 1
ATOM 742 C C . GLY A 1 95 ? 5.005 4.099 10.206 1.00 91.38 95 GLY A C 1
ATOM 743 O O . GLY A 1 95 ? 4.587 5.128 9.676 1.00 91.38 95 GLY A O 1
ATOM 744 N N . LYS A 1 96 ? 4.768 3.827 11.496 1.00 90.38 96 LYS A N 1
ATOM 745 C CA . LYS A 1 96 ? 3.818 4.551 12.373 1.00 90.38 96 LYS A CA 1
ATOM 746 C C . LYS A 1 96 ? 3.819 6.080 12.225 1.00 90.38 96 LYS A C 1
ATOM 748 O O . LYS A 1 96 ? 2.753 6.690 12.220 1.00 90.38 96 LYS A O 1
ATOM 753 N N . LYS A 1 97 ? 4.997 6.711 12.132 1.00 93.12 97 LYS A N 1
ATOM 754 C CA . LYS A 1 97 ? 5.118 8.170 11.960 1.00 93.12 97 LYS A CA 1
ATOM 755 C C . LYS A 1 97 ? 4.573 8.625 10.604 1.00 93.12 97 LYS A C 1
ATOM 757 O O . LYS A 1 97 ? 3.725 9.510 10.570 1.00 93.12 97 LYS A O 1
ATOM 762 N N . LEU A 1 98 ? 5.043 8.012 9.516 1.00 94.50 98 LEU A N 1
ATOM 763 C CA . LEU A 1 98 ? 4.609 8.357 8.162 1.00 94.50 98 LEU A CA 1
ATOM 764 C C . LEU A 1 98 ? 3.127 8.040 7.973 1.00 94.50 98 LEU A C 1
ATOM 766 O O . LEU A 1 98 ? 2.406 8.887 7.464 1.00 94.50 98 LEU A O 1
ATOM 770 N N . ALA A 1 99 ? 2.649 6.898 8.468 1.00 95.62 99 ALA A N 1
ATOM 771 C CA . ALA A 1 99 ? 1.234 6.549 8.409 1.00 95.62 99 ALA A CA 1
ATOM 772 C C . ALA A 1 99 ? 0.347 7.643 9.020 1.00 95.62 99 ALA A C 1
ATOM 774 O O . ALA A 1 99 ? -0.572 8.125 8.366 1.00 95.62 99 ALA A O 1
ATOM 775 N N . LYS A 1 100 ? 0.663 8.118 10.232 1.00 94.12 100 LYS A N 1
ATOM 776 C CA . LYS A 1 100 ? -0.094 9.203 10.882 1.00 94.12 100 LYS A CA 1
ATOM 777 C C . LYS A 1 100 ? -0.070 10.520 10.104 1.00 94.12 100 LYS A C 1
ATOM 779 O O . LYS A 1 100 ? -1.071 11.222 10.098 1.00 94.12 100 LYS A O 1
ATOM 784 N N . MET A 1 101 ? 1.054 10.853 9.468 1.00 95.69 101 MET A N 1
ATOM 785 C CA . MET A 1 101 ? 1.176 12.057 8.633 1.00 95.69 101 MET A CA 1
ATOM 786 C C . MET A 1 101 ? 0.390 11.957 7.318 1.00 95.69 101 MET A C 1
ATOM 788 O O . MET A 1 101 ? 0.156 12.975 6.681 1.00 95.69 101 MET A O 1
ATOM 792 N N . ASN A 1 102 ? 0.013 10.744 6.910 1.00 96.56 102 ASN A N 1
ATOM 793 C CA . ASN A 1 102 ? -0.644 10.444 5.641 1.00 96.56 102 ASN A CA 1
ATOM 794 C C . ASN A 1 102 ? -2.034 9.827 5.884 1.00 96.56 102 ASN A C 1
ATOM 796 O O . ASN A 1 102 ? -2.372 8.804 5.298 1.00 96.56 102 ASN A O 1
ATOM 800 N N . ASP A 1 103 ? -2.820 10.392 6.804 1.00 96.19 103 ASP A N 1
ATOM 801 C CA . ASP A 1 103 ? -4.202 9.968 7.099 1.00 96.19 103 ASP A CA 1
ATOM 802 C C . ASP A 1 103 ? -4.367 8.485 7.474 1.00 96.19 103 ASP A C 1
ATOM 804 O O . ASP A 1 103 ? -5.380 7.840 7.196 1.00 96.19 103 ASP A O 1
ATOM 808 N N . ASN A 1 104 ? -3.375 7.940 8.175 1.00 96.69 104 ASN A N 1
ATOM 809 C CA . ASN A 1 104 ? -3.269 6.527 8.534 1.00 96.69 104 ASN A CA 1
ATOM 810 C C . ASN A 1 104 ? -3.113 5.580 7.328 1.00 96.69 104 ASN A C 1
ATOM 812 O O . ASN A 1 104 ? -3.509 4.413 7.386 1.00 96.69 104 ASN A O 1
ATOM 816 N N . LEU A 1 105 ? -2.516 6.064 6.238 1.00 97.44 105 LEU A N 1
ATOM 817 C CA . LEU A 1 105 ? -2.055 5.240 5.125 1.00 97.44 105 LEU A CA 1
ATOM 818 C C . LEU A 1 105 ? -0.980 4.269 5.621 1.00 97.44 105 LEU A C 1
ATOM 820 O O . LEU A 1 105 ? 0.086 4.689 6.056 1.00 97.44 105 LEU A O 1
ATOM 824 N N . ALA A 1 106 ? -1.270 2.975 5.570 1.00 96.19 106 ALA A N 1
ATOM 825 C CA . ALA A 1 106 ? -0.389 1.912 6.039 1.00 96.19 106 ALA A CA 1
ATOM 826 C C . ALA A 1 106 ? 0.488 1.345 4.914 1.00 96.19 106 ALA A C 1
ATOM 828 O O . ALA A 1 106 ? 1.613 0.912 5.165 1.00 96.19 106 ALA A O 1
ATOM 829 N N . MET A 1 107 ? -0.008 1.340 3.673 1.00 97.19 107 MET A N 1
ATOM 830 C CA . MET A 1 107 ? 0.716 0.773 2.538 1.00 97.19 107 MET A CA 1
ATOM 831 C C . MET A 1 107 ? 0.272 1.374 1.205 1.00 97.19 107 MET A C 1
ATOM 833 O O . MET A 1 107 ? -0.913 1.641 1.004 1.00 97.19 107 MET A O 1
ATOM 837 N N . ILE A 1 108 ? 1.217 1.494 0.272 1.00 98.12 108 ILE A N 1
ATOM 838 C CA . ILE A 1 108 ? 0.932 1.591 -1.164 1.00 98.12 108 ILE A CA 1
ATOM 839 C C . ILE A 1 108 ? 1.544 0.373 -1.866 1.00 98.12 108 ILE A C 1
ATOM 841 O O . ILE A 1 108 ? 2.735 0.114 -1.720 1.00 98.12 108 ILE A O 1
ATOM 845 N N . GLU A 1 109 ? 0.749 -0.344 -2.653 1.00 97.56 109 GLU A N 1
ATOM 846 C CA . GLU A 1 109 ? 1.184 -1.431 -3.531 1.00 97.56 109 GLU A CA 1
ATOM 847 C C . GLU A 1 109 ? 1.055 -1.000 -4.995 1.00 97.56 109 GLU A C 1
ATOM 849 O O . GLU A 1 109 ? -0.018 -0.604 -5.458 1.00 97.56 109 GLU A O 1
ATOM 854 N N . LEU A 1 110 ? 2.154 -1.112 -5.740 1.00 97.38 110 LEU A N 1
ATOM 855 C CA . LEU A 1 110 ? 2.196 -0.888 -7.181 1.00 97.38 110 LEU A CA 1
ATOM 856 C C . LEU A 1 110 ? 2.579 -2.189 -7.885 1.00 97.38 110 LEU A C 1
ATOM 858 O O . LEU A 1 110 ? 3.603 -2.777 -7.533 1.00 97.38 110 LEU A O 1
ATOM 862 N N . LYS A 1 111 ? 1.819 -2.614 -8.906 1.00 95.38 111 LYS A N 1
ATOM 863 C CA . LYS A 1 111 ? 2.245 -3.727 -9.777 1.00 95.38 111 LYS A CA 1
ATOM 864 C C . LYS A 1 111 ? 2.739 -3.232 -11.116 1.00 95.38 111 LYS A C 1
ATOM 866 O O . LYS A 1 111 ? 2.060 -2.462 -11.795 1.00 95.38 111 LYS A O 1
ATOM 871 N N . TYR A 1 112 ? 3.920 -3.709 -11.479 1.00 94.69 112 TYR A N 1
ATOM 872 C CA . TYR A 1 112 ? 4.655 -3.326 -12.669 1.00 94.69 112 TYR A CA 1
ATOM 873 C C . TYR A 1 112 ? 4.839 -4.515 -13.595 1.00 94.69 112 TYR A C 1
ATOM 875 O O . TYR A 1 112 ? 5.387 -5.542 -13.196 1.00 94.69 112 TYR A O 1
ATOM 883 N N . ASN A 1 113 ? 4.387 -4.357 -14.834 1.00 92.88 113 ASN A N 1
ATOM 884 C CA . ASN A 1 113 ? 4.591 -5.328 -15.895 1.00 92.88 113 ASN A CA 1
ATOM 885 C C . ASN A 1 113 ? 5.892 -5.000 -16.633 1.00 92.88 113 ASN A C 1
ATOM 887 O O . ASN A 1 113 ? 6.020 -3.933 -17.239 1.00 92.88 113 ASN A O 1
ATOM 891 N N . GLU A 1 114 ? 6.845 -5.928 -16.593 1.00 90.25 114 GLU A N 1
ATOM 892 C CA . GLU A 1 114 ? 8.169 -5.722 -17.176 1.00 90.25 114 GLU A CA 1
ATOM 893 C C . GLU A 1 114 ? 8.139 -5.580 -18.702 1.00 90.25 114 GLU A C 1
ATOM 895 O O . GLU A 1 114 ? 8.849 -4.730 -19.235 1.00 90.25 114 GLU A O 1
ATOM 900 N N . ALA A 1 115 ? 7.293 -6.345 -19.398 1.00 90.50 115 ALA A N 1
ATOM 901 C CA . ALA A 1 115 ? 7.211 -6.312 -20.859 1.00 90.50 115 ALA A CA 1
ATOM 902 C C . ALA A 1 115 ? 6.787 -4.935 -21.395 1.00 90.50 115 ALA A C 1
ATOM 904 O O . ALA A 1 115 ? 7.357 -4.440 -22.365 1.00 90.50 115 ALA A O 1
ATOM 905 N N . ASN A 1 116 ? 5.825 -4.293 -20.728 1.00 89.44 116 ASN A N 1
ATOM 906 C CA . ASN A 1 116 ? 5.223 -3.044 -21.206 1.00 89.44 116 ASN A CA 1
ATOM 907 C C . ASN A 1 116 ? 5.782 -1.803 -20.496 1.00 89.44 116 ASN A C 1
ATOM 909 O O . ASN A 1 116 ? 5.423 -0.681 -20.835 1.00 89.44 116 ASN A O 1
ATOM 913 N N . ASN A 1 117 ? 6.666 -1.989 -19.512 1.00 90.81 117 ASN A N 1
ATOM 914 C CA . ASN A 1 117 ? 7.201 -0.924 -18.665 1.00 90.81 117 ASN A CA 1
ATOM 915 C C . ASN A 1 117 ? 6.124 -0.073 -17.967 1.00 90.81 117 ASN A C 1
ATOM 917 O O . ASN A 1 117 ? 6.316 1.125 -17.746 1.00 90.81 117 ASN A O 1
ATOM 921 N N . GLU A 1 118 ? 5.019 -0.697 -17.565 1.00 92.94 118 GLU A N 1
ATOM 922 C CA . GLU A 1 118 ? 3.835 0.005 -17.072 1.00 92.94 118 GLU A CA 1
ATOM 923 C C . GLU A 1 118 ? 3.442 -0.434 -15.659 1.00 92.94 118 GLU A C 1
ATOM 925 O O . GLU A 1 118 ? 3.490 -1.618 -15.316 1.00 92.94 118 GLU A O 1
ATOM 930 N N . VAL A 1 119 ? 3.019 0.540 -14.848 1.00 94.38 119 VAL A N 1
ATOM 931 C CA . VAL A 1 119 ? 2.313 0.292 -13.587 1.00 94.38 119 VAL A CA 1
ATOM 932 C C . VAL A 1 119 ? 0.817 0.264 -13.874 1.00 94.38 119 VAL A C 1
ATOM 934 O O . VAL A 1 119 ? 0.241 1.302 -14.182 1.00 94.38 119 VAL A O 1
ATOM 937 N N . PHE A 1 120 ? 0.195 -0.906 -13.746 1.00 91.00 120 PHE A N 1
ATOM 938 C CA . PHE A 1 120 ? -1.220 -1.125 -14.093 1.00 91.00 120 PHE A CA 1
ATOM 939 C C . PHE A 1 120 ? -2.124 -1.327 -12.865 1.00 91.00 120 PHE A C 1
ATOM 941 O O . PHE A 1 120 ? -3.351 -1.355 -12.966 1.00 91.00 120 PHE A O 1
ATOM 948 N N . TYR A 1 121 ? -1.517 -1.493 -11.691 1.00 92.31 121 TYR A N 1
ATOM 949 C CA . TYR A 1 121 ? -2.210 -1.709 -10.428 1.00 92.31 121 TYR A CA 1
ATOM 950 C C . TYR A 1 121 ? -1.661 -0.747 -9.387 1.00 92.31 121 TYR A C 1
ATOM 952 O O . TYR A 1 121 ? -0.445 -0.659 -9.201 1.00 92.31 121 TYR A O 1
ATOM 960 N N . ASN A 1 122 ? -2.565 -0.045 -8.716 1.00 94.00 122 ASN A N 1
ATOM 961 C CA . ASN A 1 122 ? -2.260 0.929 -7.688 1.00 94.00 122 ASN A CA 1
ATOM 962 C C . ASN A 1 122 ? -3.240 0.769 -6.527 1.00 94.00 122 ASN A C 1
ATOM 964 O O . ASN A 1 122 ? -4.391 1.194 -6.620 1.00 94.00 122 ASN A O 1
ATOM 968 N N . HIS A 1 123 ? -2.778 0.172 -5.438 1.00 95.44 123 HIS A N 1
ATOM 969 C CA . HIS A 1 123 ? -3.584 -0.094 -4.260 1.00 95.44 123 HIS A CA 1
ATOM 970 C C . HIS A 1 123 ? -3.044 0.675 -3.058 1.00 95.44 123 HIS A C 1
ATOM 972 O O . HIS A 1 123 ? -1.861 0.610 -2.741 1.00 95.44 123 HIS A O 1
ATOM 978 N N . MET A 1 124 ? -3.922 1.404 -2.382 1.00 97.38 124 MET A N 1
ATOM 979 C CA .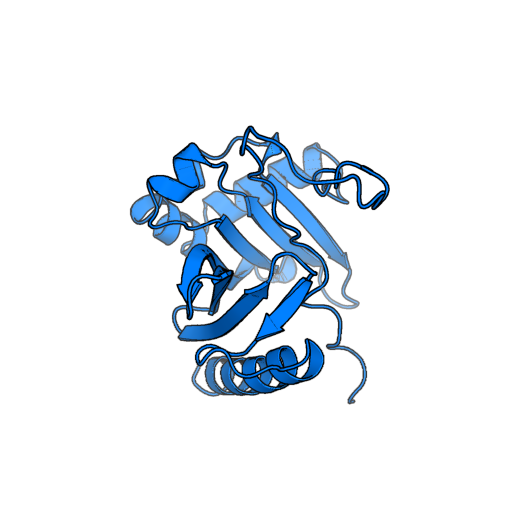 MET A 1 124 ? -3.634 2.095 -1.131 1.00 97.38 124 MET A CA 1
ATOM 980 C C . MET A 1 124 ? -4.421 1.427 -0.015 1.00 97.38 124 MET A C 1
ATOM 982 O O . MET A 1 124 ? -5.629 1.229 -0.150 1.00 97.38 124 MET A O 1
ATOM 986 N N . MET A 1 125 ? -3.757 1.137 1.096 1.00 97.19 125 MET A N 1
ATOM 987 C CA . MET A 1 125 ? -4.391 0.558 2.271 1.00 97.19 125 MET A CA 1
ATOM 988 C C . MET A 1 125 ? -4.233 1.487 3.468 1.00 97.19 125 MET A C 1
ATOM 990 O O . MET A 1 125 ? -3.118 1.803 3.877 1.00 97.19 125 MET A O 1
ATOM 994 N N . TYR A 1 126 ? -5.356 1.865 4.062 1.00 97.38 126 TYR A N 1
ATOM 995 C CA . TYR A 1 126 ? -5.441 2.670 5.273 1.00 97.38 126 TYR A CA 1
ATOM 996 C C . TYR A 1 126 ? -5.818 1.782 6.454 1.00 97.38 126 TYR A C 1
ATOM 998 O O . TYR A 1 126 ? -6.606 0.844 6.302 1.00 97.38 126 TYR A O 1
ATOM 1006 N N . SER A 1 127 ? -5.278 2.090 7.632 1.00 95.56 127 SER A N 1
ATOM 1007 C CA . SER A 1 127 ? -5.593 1.362 8.860 1.00 95.56 127 SER A CA 1
ATOM 1008 C C . SER A 1 127 ? -5.703 2.301 10.049 1.00 95.56 127 SER A C 1
ATOM 1010 O O . SER A 1 127 ? -4.795 3.086 10.296 1.00 95.56 127 SER A O 1
ATOM 1012 N N . LYS A 1 128 ? -6.793 2.220 10.815 1.00 95.06 128 LYS A N 1
ATOM 1013 C CA . LYS A 1 128 ? -6.979 3.041 12.020 1.00 95.06 128 LYS A CA 1
ATOM 1014 C C . LYS A 1 128 ? -7.739 2.292 13.107 1.00 95.06 128 LYS A C 1
ATOM 1016 O O . LYS A 1 128 ? -8.587 1.454 12.814 1.00 95.06 128 LYS A O 1
ATOM 1021 N N . PHE A 1 129 ? -7.488 2.654 14.360 1.00 94.75 129 PHE A N 1
ATOM 1022 C CA . PHE A 1 129 ? -8.310 2.192 15.474 1.00 94.75 129 PHE A CA 1
ATOM 1023 C C . PHE A 1 129 ? -9.662 2.910 15.477 1.00 94.75 129 PHE A C 1
ATOM 1025 O O . PHE A 1 129 ? -9.730 4.127 15.287 1.00 94.75 129 PHE A O 1
ATOM 1032 N N . VAL A 1 130 ? -10.737 2.158 15.700 1.00 95.94 130 VAL A N 1
ATOM 1033 C CA . VAL A 1 130 ? -12.105 2.671 15.843 1.00 95.94 130 VAL A CA 1
ATOM 1034 C C . VAL A 1 130 ? -12.771 2.048 17.065 1.00 95.94 130 VAL A C 1
ATOM 1036 O O . VAL A 1 130 ? -12.472 0.914 17.431 1.00 95.94 130 VAL A O 1
ATOM 1039 N N . LYS A 1 131 ? -13.686 2.783 17.703 1.00 96.56 131 LYS A N 1
ATOM 1040 C CA . LYS A 1 131 ? -14.477 2.282 18.832 1.00 96.56 131 LYS A CA 1
ATOM 1041 C C . LYS A 1 131 ? -15.934 2.117 18.426 1.00 96.56 131 LYS A C 1
ATOM 1043 O O . LYS A 1 131 ? -16.524 3.040 17.875 1.00 96.56 131 LYS A O 1
ATOM 1048 N N . TYR A 1 132 ? -16.510 0.964 18.746 1.00 96.00 132 TYR A N 1
ATOM 1049 C CA . TYR A 1 132 ? -17.924 0.660 18.544 1.00 96.00 132 TYR A CA 1
ATOM 1050 C C . TYR A 1 132 ? -18.438 -0.174 19.718 1.00 96.00 132 TYR A C 1
ATOM 1052 O O . TYR A 1 132 ? -17.835 -1.185 20.076 1.00 96.00 132 TYR A O 1
ATOM 1060 N N . ASN A 1 133 ? -19.523 0.271 20.358 1.00 95.12 133 ASN A N 1
ATOM 1061 C CA . ASN A 1 133 ? -20.096 -0.358 21.557 1.00 95.12 133 ASN A CA 1
ATOM 1062 C C . ASN A 1 133 ? -19.050 -0.644 22.655 1.00 95.12 133 ASN A C 1
ATOM 1064 O O . ASN A 1 133 ? -18.969 -1.755 23.176 1.00 95.12 133 ASN A O 1
ATOM 1068 N N . ASN A 1 134 ? -18.211 0.352 22.967 1.00 94.25 134 ASN A N 1
ATOM 1069 C CA . ASN A 1 134 ? -17.109 0.275 23.941 1.00 94.25 134 ASN A CA 1
ATOM 1070 C C . ASN A 1 134 ? -16.040 -0.797 23.652 1.00 94.25 134 ASN A C 1
ATOM 1072 O O . ASN A 1 134 ? -15.200 -1.070 24.507 1.00 94.25 134 ASN A O 1
ATOM 1076 N N . LYS A 1 135 ? -16.028 -1.369 22.444 1.00 95.19 135 LYS A N 1
ATOM 1077 C CA . LYS A 1 135 ? -14.980 -2.271 21.959 1.00 95.19 135 LYS A CA 1
ATOM 1078 C C . LYS A 1 135 ? -14.126 -1.559 20.920 1.00 95.19 135 LYS A C 1
ATOM 1080 O O . LYS A 1 135 ? -14.637 -0.762 20.133 1.00 95.19 135 LYS A O 1
ATOM 1085 N N . GLU A 1 136 ? -12.830 -1.835 20.938 1.00 96.12 136 GLU A N 1
ATOM 1086 C CA . GLU A 1 136 ? -11.877 -1.319 19.958 1.00 96.12 136 GLU A CA 1
ATOM 1087 C C . GLU A 1 136 ? -11.696 -2.318 18.812 1.00 96.12 136 GLU A C 1
ATOM 1089 O O . GLU A 1 136 ? -11.612 -3.527 19.034 1.00 96.12 136 GLU A O 1
ATOM 1094 N N . TYR A 1 137 ? -11.632 -1.792 17.594 1.00 96.62 137 TYR A N 1
ATOM 1095 C CA . TYR A 1 137 ? -11.406 -2.537 16.364 1.00 96.62 137 TYR A CA 1
ATOM 1096 C C . TYR A 1 137 ? -10.321 -1.850 15.547 1.00 96.62 137 TYR A C 1
ATOM 1098 O O . TYR A 1 137 ? -10.071 -0.650 15.690 1.00 96.62 137 TYR A O 1
ATOM 1106 N N . ILE A 1 138 ? -9.736 -2.600 14.625 1.00 96.25 138 ILE A N 1
ATOM 1107 C CA . ILE A 1 138 ? -8.889 -2.061 13.570 1.00 96.25 138 ILE A CA 1
ATOM 1108 C C . ILE A 1 138 ? -9.728 -2.000 12.304 1.00 96.25 138 ILE A C 1
ATOM 1110 O O . ILE A 1 138 ? -10.128 -3.030 11.767 1.00 96.25 138 ILE A O 1
ATOM 1114 N N . ASN A 1 139 ? -9.999 -0.789 11.839 1.00 97.31 139 ASN A N 1
ATOM 1115 C CA . ASN A 1 139 ? -10.631 -0.549 10.555 1.00 97.31 139 ASN A CA 1
ATOM 1116 C C . ASN A 1 139 ? -9.570 -0.613 9.453 1.00 97.31 139 ASN A C 1
ATOM 1118 O O . ASN A 1 139 ? -8.527 0.035 9.559 1.00 97.31 139 ASN A O 1
ATOM 1122 N N . MET A 1 140 ? -9.856 -1.379 8.407 1.00 96.88 140 MET A N 1
ATOM 1123 C CA . MET A 1 140 ? -9.019 -1.569 7.230 1.00 96.88 140 MET A CA 1
ATOM 1124 C C . MET A 1 140 ? -9.786 -1.080 6.008 1.00 96.88 140 MET A C 1
ATOM 1126 O O . MET A 1 140 ? -10.888 -1.558 5.742 1.00 96.88 140 MET A O 1
ATOM 1130 N N . LYS A 1 141 ? -9.194 -0.160 5.244 1.00 96.38 141 LYS A N 1
ATOM 1131 C CA . LYS A 1 141 ? -9.804 0.396 4.031 1.00 96.38 141 LYS A CA 1
ATOM 1132 C C . LYS A 1 141 ? -8.840 0.331 2.855 1.00 96.38 141 LYS A C 1
ATOM 1134 O O . LYS A 1 141 ? -7.726 0.839 2.946 1.00 96.38 141 LYS A O 1
ATOM 1139 N N . GLY A 1 142 ? -9.291 -0.256 1.753 1.00 95.56 142 GLY A N 1
ATOM 1140 C CA . GLY A 1 142 ? -8.550 -0.377 0.502 1.00 95.56 142 GLY A CA 1
ATOM 1141 C C . GLY A 1 142 ? -9.105 0.551 -0.575 1.00 95.56 142 GLY A C 1
ATOM 1142 O O . GLY A 1 142 ? -10.321 0.640 -0.765 1.00 95.56 142 GLY A O 1
ATOM 1143 N N . ILE A 1 143 ? -8.219 1.219 -1.309 1.00 93.94 143 ILE A N 1
ATOM 1144 C CA . ILE A 1 143 ? -8.536 1.976 -2.527 1.00 93.94 143 ILE A CA 1
ATOM 1145 C C . ILE A 1 143 ? -7.704 1.396 -3.664 1.00 93.94 143 ILE A C 1
ATOM 1147 O O . ILE A 1 143 ? -6.479 1.402 -3.586 1.00 93.94 143 ILE A O 1
ATOM 1151 N N . LEU A 1 144 ? -8.353 0.932 -4.727 1.00 91.44 144 LEU A N 1
ATOM 1152 C CA . LEU A 1 144 ? -7.708 0.368 -5.905 1.00 91.44 144 LEU A CA 1
ATOM 1153 C C . LEU A 1 144 ? -7.943 1.268 -7.118 1.00 91.44 144 LEU A C 1
ATOM 1155 O O . LEU A 1 144 ? -9.081 1.564 -7.470 1.00 91.44 144 LEU A O 1
ATOM 1159 N N . ASN A 1 145 ? -6.866 1.712 -7.763 1.00 89.94 145 ASN A N 1
ATOM 1160 C CA . ASN A 1 145 ? -6.887 2.589 -8.936 1.00 89.94 145 ASN A CA 1
ATOM 1161 C C . ASN A 1 145 ? -7.785 3.831 -8.740 1.00 89.94 145 ASN A C 1
ATOM 1163 O O . ASN A 1 145 ? -8.455 4.294 -9.658 1.00 89.94 145 ASN A O 1
ATOM 1167 N N . GLY A 1 146 ? -7.798 4.375 -7.517 1.00 89.50 146 GLY A N 1
ATOM 1168 C CA . GLY A 1 146 ? -8.601 5.542 -7.136 1.00 89.50 146 GLY A CA 1
ATOM 1169 C C . GLY A 1 146 ? -10.065 5.249 -6.786 1.00 89.50 146 GLY A C 1
ATOM 1170 O O . GLY A 1 146 ? -10.787 6.179 -6.437 1.00 89.50 146 GLY A O 1
ATOM 1171 N N . LYS A 1 147 ? -10.510 3.989 -6.839 1.00 89.94 147 LYS A N 1
ATOM 1172 C CA . LYS A 1 147 ? -11.870 3.566 -6.479 1.00 89.94 147 LYS A CA 1
ATOM 1173 C C . LYS A 1 147 ? -11.874 2.797 -5.150 1.00 89.94 147 LYS A C 1
ATOM 1175 O O . LYS A 1 147 ? -10.902 2.099 -4.859 1.00 89.94 147 LYS A O 1
ATOM 1180 N N . PRO A 1 148 ? -12.933 2.901 -4.326 1.00 90.75 148 PRO A N 1
ATOM 1181 C CA . PRO A 1 148 ? -13.084 2.051 -3.146 1.00 90.75 148 PRO A CA 1
ATOM 1182 C C . PRO A 1 148 ? -12.988 0.567 -3.517 1.00 90.75 148 PRO A C 1
ATOM 1184 O O . PRO A 1 148 ? -13.574 0.151 -4.514 1.00 90.75 148 PRO A O 1
ATOM 1187 N N . TYR A 1 149 ? -12.249 -0.208 -2.723 1.00 89.19 149 TYR A N 1
ATOM 1188 C CA . TYR A 1 149 ? -12.039 -1.637 -2.959 1.00 89.19 149 TYR A CA 1
ATOM 1189 C C . TYR A 1 149 ? -12.633 -2.489 -1.835 1.00 89.19 149 TYR A C 1
ATOM 1191 O O . TYR A 1 149 ? -13.488 -3.328 -2.096 1.00 89.19 149 TYR A O 1
ATOM 1199 N N . TYR A 1 150 ? -12.250 -2.215 -0.587 1.00 92.94 150 TYR A N 1
ATOM 1200 C CA . TYR A 1 150 ? -12.823 -2.854 0.598 1.00 92.94 150 TYR A CA 1
ATOM 1201 C C . TYR A 1 150 ? -12.852 -1.900 1.785 1.00 92.94 150 TYR A C 1
ATOM 1203 O O . TYR A 1 150 ? -12.049 -0.969 1.872 1.00 92.94 150 TYR A O 1
ATOM 1211 N N . GLU A 1 151 ? -13.745 -2.172 2.731 1.00 95.38 151 GLU A N 1
ATOM 1212 C CA . GLU A 1 151 ? -13.733 -1.564 4.057 1.00 95.38 151 GLU A CA 1
ATOM 1213 C C . GLU A 1 151 ? -14.324 -2.544 5.073 1.00 95.38 151 GLU A C 1
ATOM 1215 O O . GLU A 1 151 ? -15.468 -2.977 4.931 1.00 95.38 151 GLU A O 1
ATOM 1220 N N . PHE A 1 152 ? -13.536 -2.915 6.079 1.00 96.44 152 PHE A N 1
ATOM 1221 C CA . PHE A 1 152 ? -13.926 -3.885 7.100 1.00 96.44 152 PHE A CA 1
ATOM 1222 C C . PHE A 1 152 ? -13.209 -3.604 8.423 1.00 96.44 152 PHE A C 1
ATOM 1224 O O . PHE A 1 152 ? -12.302 -2.775 8.496 1.00 96.44 152 PHE A O 1
ATOM 1231 N N . ASN A 1 153 ? -13.626 -4.285 9.484 1.00 97.56 153 ASN A N 1
ATOM 1232 C CA . ASN A 1 153 ? -13.093 -4.141 10.828 1.00 97.56 153 ASN A CA 1
ATOM 1233 C C . ASN A 1 153 ? -12.610 -5.497 11.356 1.00 97.56 153 ASN A C 1
ATOM 1235 O O . ASN A 1 153 ? -13.202 -6.533 11.056 1.00 97.56 153 ASN A O 1
ATOM 1239 N N . ILE A 1 154 ? -11.551 -5.487 12.161 1.00 96.38 154 ILE A N 1
ATOM 1240 C CA . ILE A 1 154 ? -11.022 -6.670 12.847 1.00 96.38 154 ILE A CA 1
ATOM 1241 C C . ILE A 1 154 ? -11.042 -6.397 14.351 1.00 96.38 154 ILE A C 1
ATOM 1243 O O . ILE A 1 154 ? -10.568 -5.345 14.786 1.00 96.38 154 ILE A O 1
ATOM 1247 N N . ASP A 1 155 ? -11.600 -7.311 15.144 1.00 94.50 155 ASP A N 1
ATOM 1248 C CA . ASP A 1 155 ? -11.515 -7.219 16.606 1.00 94.50 155 ASP A CA 1
ATOM 1249 C C . ASP A 1 155 ? -10.163 -7.727 17.142 1.00 94.50 155 ASP A C 1
ATOM 1251 O O . ASP A 1 155 ? -9.339 -8.293 16.425 1.00 94.50 155 ASP A O 1
ATOM 1255 N N . GLN A 1 156 ? -9.926 -7.553 18.442 1.00 90.31 156 GLN A N 1
ATOM 1256 C CA . GLN A 1 156 ? -8.693 -8.008 19.100 1.00 90.31 156 GLN A CA 1
ATOM 1257 C C . GLN A 1 156 ? -8.502 -9.538 19.088 1.00 90.31 156 GLN A C 1
ATOM 1259 O O . GLN A 1 156 ? -7.420 -10.017 19.416 1.00 90.31 156 GLN A O 1
ATOM 1264 N N . LYS A 1 157 ? -9.538 -10.308 18.727 1.00 92.25 157 LYS A N 1
ATOM 1265 C CA . LYS A 1 157 ? -9.495 -11.770 18.591 1.00 92.25 157 LYS A CA 1
ATOM 1266 C C . LYS A 1 157 ? -9.287 -12.213 17.138 1.00 92.25 157 LYS A C 1
ATOM 1268 O O . LYS A 1 157 ? -9.210 -13.410 16.885 1.00 92.25 157 LYS A O 1
ATOM 1273 N N . GLY A 1 158 ? -9.184 -11.274 16.196 1.00 90.62 158 GLY A N 1
ATOM 1274 C CA . GLY A 1 158 ? -9.008 -11.563 14.776 1.00 90.62 158 GLY A CA 1
ATOM 1275 C C . GLY A 1 158 ? -10.306 -11.879 14.030 1.00 90.62 158 GLY A C 1
ATOM 1276 O O . GLY A 1 158 ? -10.235 -12.330 12.888 1.00 90.62 158 GLY A O 1
ATOM 1277 N N . HIS A 1 159 ? -11.483 -11.658 14.627 1.00 94.62 159 HIS A N 1
ATOM 1278 C CA . HIS A 1 159 ? -12.746 -11.835 13.909 1.00 94.62 159 HIS A CA 1
ATOM 1279 C C . HIS A 1 159 ? -13.010 -10.664 12.969 1.00 94.62 159 HIS A C 1
ATOM 1281 O O . HIS A 1 159 ? -12.732 -9.507 13.297 1.00 94.62 159 HIS A O 1
ATOM 1287 N N . TYR A 1 160 ? -13.597 -10.980 11.818 1.00 94.94 160 TYR A N 1
ATOM 1288 C CA . TYR A 1 160 ? -13.908 -10.022 10.769 1.00 94.94 160 TYR A CA 1
ATOM 1289 C C . TYR A 1 160 ? -15.329 -9.487 10.913 1.00 94.94 160 TYR A C 1
ATOM 1291 O O . TYR A 1 160 ? -16.285 -10.233 11.137 1.00 94.94 160 TYR A O 1
ATOM 1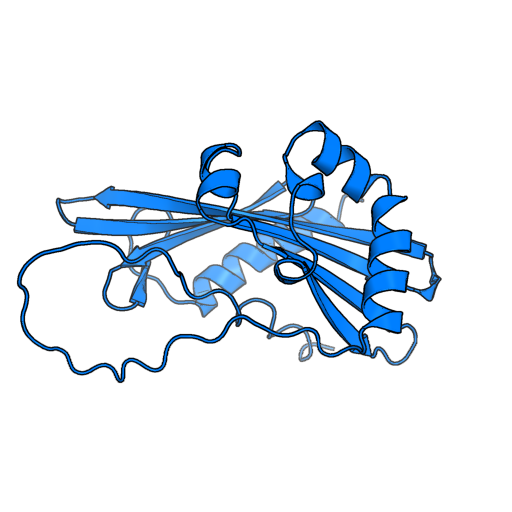299 N N . TYR A 1 161 ? -15.467 -8.185 10.708 1.00 97.12 161 TYR A N 1
ATOM 1300 C CA . TYR A 1 161 ? -16.743 -7.490 10.657 1.00 97.12 161 TYR A CA 1
ATOM 1301 C C . TYR A 1 161 ? -16.773 -6.592 9.426 1.00 97.12 161 TYR A C 1
ATOM 1303 O O . TYR A 1 161 ? -15.756 -6.011 9.057 1.00 97.12 161 TYR A O 1
ATOM 1311 N N . ASP A 1 162 ? -17.931 -6.443 8.797 1.00 95.31 162 ASP A N 1
ATOM 1312 C CA . ASP A 1 162 ? -18.103 -5.489 7.706 1.00 95.31 162 ASP A CA 1
ATOM 1313 C C . ASP A 1 162 ? -17.980 -4.031 8.206 1.00 95.31 162 ASP A C 1
ATOM 1315 O O . ASP A 1 162 ? -17.791 -3.754 9.400 1.00 95.31 162 ASP A O 1
ATOM 1319 N N . LYS A 1 163 ? -18.110 -3.063 7.294 1.00 94.19 163 LYS A N 1
ATOM 1320 C CA . LYS A 1 163 ? -18.084 -1.626 7.625 1.00 94.19 163 LYS A CA 1
ATOM 1321 C C . LYS A 1 163 ? -19.158 -1.181 8.634 1.00 94.19 163 LYS A C 1
ATOM 1323 O O . LYS A 1 163 ? -19.007 -0.126 9.240 1.00 94.19 163 LYS A O 1
ATOM 1328 N N . ASN A 1 164 ? -20.223 -1.966 8.812 1.00 95.69 164 ASN A N 1
ATOM 1329 C CA . ASN A 1 164 ? -21.339 -1.699 9.720 1.00 95.69 164 ASN A CA 1
ATOM 1330 C C . ASN A 1 164 ? -21.233 -2.502 11.031 1.00 95.69 164 ASN A C 1
ATOM 1332 O O . ASN A 1 164 ? -22.200 -2.550 11.790 1.00 95.69 164 ASN A O 1
ATOM 1336 N N . PHE A 1 165 ? -20.080 -3.124 11.303 1.00 96.81 165 PHE A N 1
ATOM 1337 C CA . PHE A 1 165 ? -19.830 -3.962 12.479 1.00 96.81 165 PHE A CA 1
ATOM 1338 C C . PHE A 1 165 ? -20.684 -5.241 12.541 1.00 96.81 165 PHE A C 1
ATOM 1340 O O . PHE A 1 165 ? -20.849 -5.830 13.612 1.00 96.81 165 PHE A O 1
ATOM 1347 N N . LYS A 1 166 ? -21.198 -5.721 11.400 1.00 96.81 166 LYS A N 1
ATOM 1348 C CA . LYS A 1 16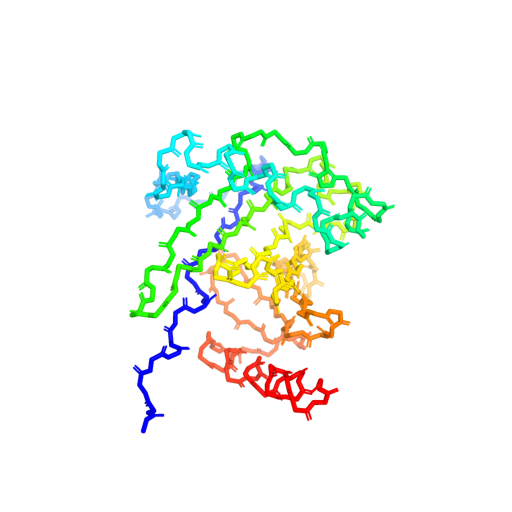6 ? -21.824 -7.043 11.303 1.00 96.81 166 LYS A CA 1
ATOM 1349 C C . LYS A 1 166 ? -20.743 -8.099 11.099 1.00 96.81 166 LYS A C 1
ATOM 1351 O O . LYS A 1 166 ? -19.863 -7.923 10.263 1.00 96.81 166 LYS A O 1
ATOM 1356 N N . HIS A 1 167 ? -20.817 -9.199 11.846 1.00 96.69 167 HIS A N 1
ATOM 1357 C CA . HIS A 1 167 ? -19.881 -10.313 11.690 1.00 96.69 167 HIS A CA 1
ATOM 1358 C C . HIS A 1 167 ? -19.899 -10.836 10.245 1.00 96.69 167 HIS A C 1
ATOM 1360 O O . HIS A 1 167 ? -20.971 -11.021 9.665 1.00 96.69 167 HIS A O 1
ATOM 1366 N N . THR A 1 168 ? -18.718 -11.074 9.683 1.00 95.81 168 THR A N 1
ATOM 1367 C CA . THR A 1 168 ? -18.520 -11.540 8.303 1.00 95.81 168 THR A CA 1
ATOM 1368 C C . THR A 1 168 ? -17.347 -12.522 8.251 1.00 95.81 168 THR A C 1
ATOM 1370 O O . THR A 1 168 ? -16.818 -12.939 9.284 1.00 95.81 168 THR A O 1
ATOM 1373 N N . SER A 1 169 ? -16.940 -12.921 7.052 1.00 92.38 169 SER A N 1
ATOM 1374 C CA . SER A 1 169 ? -15.765 -13.749 6.815 1.00 92.38 169 SER A CA 1
ATOM 1375 C C . SER A 1 169 ? -14.812 -13.083 5.830 1.00 92.38 169 SER A C 1
ATOM 1377 O O . SER A 1 169 ? -15.181 -12.188 5.068 1.00 92.38 169 SER A O 1
ATOM 1379 N N . LYS A 1 170 ? -13.570 -13.563 5.818 1.00 89.19 170 LYS A N 1
ATOM 1380 C CA . LYS A 1 170 ? -12.579 -13.166 4.821 1.00 89.19 170 LYS A CA 1
ATOM 1381 C C . LYS A 1 170 ? -13.083 -13.402 3.390 1.00 89.19 170 LYS A C 1
ATOM 1383 O O . LYS A 1 170 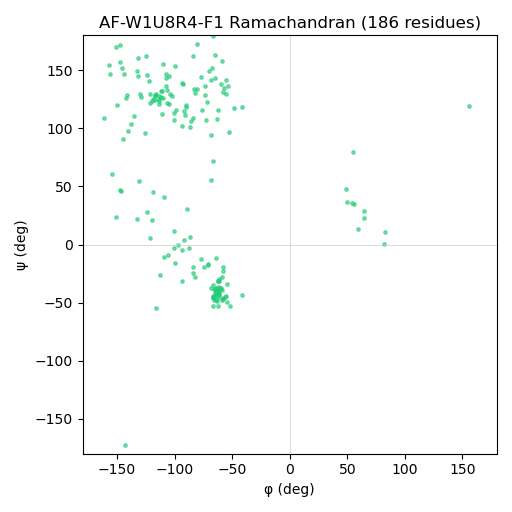? -12.962 -12.511 2.558 1.00 89.19 170 LYS A O 1
ATOM 1388 N N . ASP A 1 171 ? -13.691 -14.559 3.134 1.00 89.62 171 ASP A N 1
ATOM 1389 C CA . ASP A 1 171 ? -14.196 -14.935 1.808 1.00 89.62 171 ASP A CA 1
ATOM 1390 C C . ASP A 1 171 ? -15.317 -13.997 1.331 1.00 89.62 171 ASP A C 1
ATOM 1392 O O . ASP A 1 171 ? -15.384 -13.648 0.152 1.00 89.62 171 ASP A O 1
ATOM 1396 N N . GLU A 1 172 ? -16.186 -13.551 2.243 1.00 90.69 172 GLU A N 1
ATOM 1397 C CA . GLU A 1 172 ? -17.229 -12.563 1.939 1.00 90.69 172 GLU A CA 1
ATOM 1398 C C . GLU A 1 172 ? -16.626 -11.196 1.598 1.00 90.69 172 GLU A C 1
ATOM 1400 O O . GLU A 1 172 ? -16.979 -10.616 0.571 1.00 90.69 172 GLU A O 1
ATOM 1405 N N . ILE A 1 173 ? -15.656 -10.724 2.389 1.00 88.88 173 ILE A N 1
ATOM 1406 C CA . ILE A 1 173 ? -14.935 -9.473 2.108 1.00 88.88 173 ILE A CA 1
ATOM 1407 C C . ILE A 1 173 ? -14.256 -9.544 0.734 1.00 88.88 173 ILE A C 1
ATOM 1409 O O . ILE A 1 173 ? -14.364 -8.607 -0.060 1.00 88.88 173 ILE A O 1
ATOM 1413 N N . GLU A 1 174 ? -13.577 -10.649 0.417 1.00 84.75 174 GLU A N 1
ATOM 1414 C CA . GLU A 1 174 ? -12.919 -10.847 -0.879 1.00 84.75 174 GLU A CA 1
ATOM 1415 C C . GLU A 1 174 ? -13.922 -10.864 -2.041 1.00 84.75 174 GLU A C 1
ATOM 1417 O O . GLU A 1 174 ? -13.673 -10.257 -3.086 1.00 84.75 174 GLU A O 1
ATOM 1422 N N . LYS A 1 175 ? -15.077 -11.513 -1.862 1.00 84.50 175 LYS A N 1
ATOM 1423 C CA . LYS A 1 175 ? -16.146 -11.561 -2.866 1.00 84.50 175 LYS A CA 1
ATOM 1424 C C . LYS A 1 175 ? -16.723 -10.174 -3.157 1.00 84.50 175 LYS A C 1
ATOM 1426 O O . LYS A 1 175 ? -16.904 -9.819 -4.327 1.00 84.50 175 LYS A O 1
ATOM 1431 N N . ASP A 1 176 ? -16.980 -9.383 -2.121 1.00 79.94 176 ASP A N 1
ATOM 1432 C CA . ASP A 1 176 ? -17.473 -8.012 -2.271 1.00 79.94 176 ASP A CA 1
ATOM 1433 C C . ASP A 1 176 ? -16.426 -7.140 -2.979 1.00 79.94 176 ASP A C 1
ATOM 1435 O O . ASP A 1 176 ? -16.737 -6.418 -3.929 1.00 79.94 176 ASP A O 1
ATOM 1439 N N . SER A 1 177 ? -15.156 -7.308 -2.607 1.00 80.06 177 SER A N 1
ATOM 1440 C CA . SER A 1 177 ? -14.015 -6.618 -3.219 1.00 80.06 177 SER A CA 1
ATOM 1441 C C . SER A 1 177 ? -13.864 -6.948 -4.708 1.00 80.06 177 SER A C 1
ATOM 1443 O O . SER A 1 177 ? -13.647 -6.060 -5.535 1.00 80.06 177 SER A O 1
ATOM 1445 N N . ALA A 1 178 ? -14.028 -8.218 -5.091 1.00 74.38 178 ALA A N 1
ATOM 1446 C CA . ALA A 1 178 ? -13.943 -8.658 -6.484 1.00 74.38 178 ALA A CA 1
ATOM 1447 C C . ALA A 1 178 ? -15.005 -7.993 -7.378 1.00 74.38 178 ALA A C 1
ATOM 1449 O O . ALA A 1 178 ? -14.747 -7.711 -8.551 1.00 74.38 178 ALA A O 1
ATOM 1450 N N . THR A 1 179 ? -16.175 -7.676 -6.820 1.00 65.19 179 THR A N 1
ATOM 1451 C CA . THR A 1 179 ? -17.223 -6.929 -7.530 1.00 65.19 179 THR A CA 1
ATOM 1452 C C . THR A 1 179 ? -16.750 -5.506 -7.860 1.00 65.19 179 THR A C 1
ATOM 1454 O O . THR A 1 179 ? -16.873 -5.052 -9.001 1.00 65.19 179 THR A O 1
ATOM 1457 N N . TYR A 1 180 ? -16.108 -4.821 -6.908 1.00 61.97 180 TYR A N 1
ATOM 1458 C CA . TYR A 1 180 ? -15.487 -3.509 -7.139 1.00 61.97 180 TYR A CA 1
ATOM 1459 C C . TYR A 1 180 ? -14.293 -3.569 -8.103 1.00 61.97 180 TYR A C 1
ATOM 1461 O O . TYR A 1 180 ? -14.098 -2.662 -8.916 1.00 61.97 180 TYR A O 1
ATOM 1469 N N . PHE A 1 181 ? -13.517 -4.654 -8.072 1.00 64.25 181 PHE A N 1
ATOM 1470 C CA . PHE A 1 181 ? -12.412 -4.873 -9.005 1.00 64.25 181 PHE A CA 1
ATOM 1471 C C . PHE A 1 181 ? -12.909 -4.954 -10.453 1.00 64.25 181 PHE A C 1
ATOM 1473 O O . PHE A 1 181 ? -12.449 -4.196 -11.302 1.00 64.25 181 PHE A O 1
ATOM 1480 N N . LEU A 1 182 ? -13.888 -5.815 -10.746 1.00 59.72 182 LEU A N 1
ATOM 1481 C CA . LEU A 1 182 ? -14.376 -6.023 -12.116 1.00 59.72 182 LEU A CA 1
ATOM 1482 C C . LEU A 1 182 ? -14.948 -4.740 -12.742 1.00 59.72 182 LEU A C 1
ATOM 1484 O O . LEU A 1 182 ? -14.669 -4.448 -13.902 1.00 59.72 182 LEU A O 1
ATOM 1488 N N . THR A 1 183 ? -15.651 -3.920 -11.957 1.00 56.97 183 THR A N 1
ATOM 1489 C CA . THR A 1 183 ? -16.161 -2.604 -12.405 1.00 56.97 183 THR A CA 1
ATOM 1490 C C . THR A 1 183 ? -15.065 -1.546 -12.605 1.00 56.97 183 THR A C 1
ATOM 1492 O O . THR A 1 183 ? -15.278 -0.510 -13.242 1.00 56.97 183 THR A O 1
ATOM 1495 N N . SER A 1 184 ? -13.870 -1.775 -12.058 1.00 51.66 184 SER A N 1
ATOM 1496 C CA . SER A 1 184 ? -12.721 -0.881 -12.212 1.00 51.66 184 SER A CA 1
ATOM 1497 C C . SER A 1 184 ? -11.943 -1.136 -13.502 1.00 51.66 184 SER A C 1
ATOM 1499 O O . SER A 1 184 ? -11.339 -0.196 -14.010 1.00 51.66 184 SER A O 1
ATOM 1501 N N . PHE A 1 185 ? -12.019 -2.353 -14.051 1.00 54.00 185 PHE A N 1
ATOM 1502 C CA . PHE A 1 185 ? -11.385 -2.746 -15.318 1.00 54.00 185 PHE A CA 1
ATOM 1503 C C . PHE A 1 185 ? -12.339 -2.752 -16.519 1.00 54.00 185 PHE A C 1
ATOM 1505 O O . PHE A 1 185 ? -11.871 -2.755 -17.649 1.00 54.00 185 PHE A O 1
ATOM 1512 N N . SER A 1 186 ? -13.660 -2.733 -16.311 1.00 49.28 186 SER A N 1
ATOM 1513 C CA . SER A 1 186 ? -14.637 -2.679 -17.412 1.00 49.28 186 SER A CA 1
ATOM 1514 C C . SER A 1 186 ? -14.794 -1.294 -18.053 1.00 49.28 186 SER A C 1
ATOM 1516 O O . SER A 1 186 ? -15.430 -1.186 -19.094 1.00 49.28 186 SER A O 1
ATOM 1518 N N . ASN A 1 187 ? -14.259 -0.242 -17.423 1.00 40.53 187 ASN A N 1
ATOM 1519 C CA . ASN A 1 187 ? -14.420 1.154 -17.850 1.00 40.53 187 ASN A CA 1
ATOM 1520 C C . ASN A 1 187 ? -13.071 1.832 -18.172 1.00 40.53 187 ASN A C 1
ATOM 1522 O O . ASN A 1 187 ? -12.982 3.057 -18.078 1.00 40.53 187 ASN A O 1
ATOM 1526 N N . ALA A 1 188 ? -12.028 1.044 -18.453 1.00 39.22 188 ALA A N 1
ATOM 1527 C CA . ALA A 1 188 ? -10.704 1.512 -18.861 1.00 39.22 188 ALA A CA 1
ATOM 1528 C C . ALA A 1 188 ? -10.469 1.210 -20.344 1.00 39.22 188 ALA A C 1
ATOM 1530 O O . ALA A 1 188 ? -10.884 0.112 -20.778 1.00 39.22 188 ALA A O 1
#

Mean predicted aligned error: 10.1 Å

Solvent-accessible surface area (backbone atoms only — not comparable to full-atom values): 11306 Å² total; per-residue (Å²): 143,87,86,84,83,88,78,90,84,82,83,86,81,90,86,83,88,83,78,95,77,91,78,82,90,72,82,64,79,83,68,72,81,70,79,83,72,48,79,51,56,72,71,56,42,52,53,50,50,59,55,47,63,71,35,69,71,45,47,54,41,47,75,75,39,67,65,75,76,52,53,73,88,42,46,30,36,38,72,49,82,48,98,88,42,46,33,36,42,38,37,42,46,38,53,75,70,57,8,61,76,43,83,25,32,39,34,41,37,40,32,34,35,62,84,76,75,40,75,84,41,45,37,39,34,31,50,46,81,44,76,57,94,96,38,67,30,42,37,41,37,33,30,44,76,89,36,74,35,46,56,32,30,30,40,93,85,70,51,40,19,37,76,84,69,45,80,56,50,72,69,56,53,52,54,56,23,48,56,41,50,54,64,61,62,73,77,110

Organism: NCBI:txid1403945

Foldseek 3Di:
DPPDDPDPPDDDDDDDDDDDDDDDDPPPPPPPPDDDAAPDDPVVLVVVVVLVCPAPLNVVCVVLFVLVVQDSRQWHWYWDDDPVWIKIKIKRAQPPVRCVVNVQFGIWIWIATPVVSDTPKIKIKGWDWDDDPNFIWIWIWMDIPNHTQAIWTAGPVGFIAHPVRHGDDPVVRVVSSVVVVVVVVVVD

Radius of gyration: 17.76 Å; Cα contacts (8 Å, |Δi|>4): 270; chains: 1; bounding box: 42×36×54 Å

Sequence (188 aa):
MRKLFLSILSIIIISSFCVATGFQNVNAANNEVSKPQSNVDSKTKQNIIKKIKKSNAYKKHANSTSIDSIKDDDIIVHLDKGKNTNVYSINYVFGKKLAKMNDNLAMIELKYNEANNEVFYNHMMYSKFVKYNNKEYINMKGILNGKPYYEFNIDQKGHYYDKNFKHTSKDEIEKDSATYFLTSFSNA

Secondary structure (DSSP, 8-state):
--SS---SSS----------S------------PPPPPSS-HHHHHHHHHHHHHSHHHHHHHHHSSGGG--GGGEEEEEEE-SS-EEEEEEEE--HHHHHHTTTEEEEEEEEETTTTEEEEEEEEEEEEEEETTEEEEEEEEEETTEEEEEEEEETT--EEETTS-B--HHHHHHHHHHHHHHHHTT-

Nearest PDB structures (foldseek):
  4eod-assembly1_A  TM=2.875E-01  e=1.689E+00  Synechocystis sp. PCC 6803 substr. Kazusa
  6gie-assembly1_A  TM=2.858E-01  e=2.628E+00  Acinetobacter baumannii